Protein AF-A0A2E9QSX7-F1 (afdb_monomer_lite)

Sequence (208 aa):
MFTLLPRQVMDLEAGQIILYAHQMKWYPFRVTHPTQDGCFLSPLASSSQPTYFLRATRWVGLFSSPHFTPESLWGWEAESFPMHNTGHSMGPWYPPGGRLDLVPLRLSTLRPGQLLIWAGQERWVCHRLKTITTNNEGSFVTTRGDGCLTDDNPIPITQLLGQVARIHYPKGSWEPGNIPDVWRAHTTQCWLQTRHNIARYVPSFLRR

Foldseek 3Di:
DKAWKKDFQQRDDAQWWWWDDDPFFIFIWGFHAHDNFGTWTDGLQDPPDDIDTDGGLAIITTIDDPPDDSVVDRDRRDNWDKHFACDDLQPPPAHGRKIFTFIADDPVPDDFQWWFWFHDPIGIDTFTWHDWDQDPVGIWTWTGHNNDPDIDDTHHPSRTGGTTQWIDDPVGIDGRVCPDPVRVVCPVPPPVCVVPCSVPPDPPVPPD

Structure (mmCIF, N/CA/C/O backbone):
data_AF-A0A2E9QSX7-F1
#
_entry.id   AF-A0A2E9QSX7-F1
#
loop_
_atom_site.group_PDB
_atom_site.id
_atom_site.type_symbol
_atom_site.label_atom_id
_atom_site.label_alt_id
_atom_site.label_comp_id
_atom_site.label_asym_id
_atom_site.label_entity_id
_atom_site.label_seq_id
_atom_site.pdbx_PDB_ins_code
_atom_site.Cartn_x
_atom_site.Cartn_y
_atom_site.Cartn_z
_atom_site.occupancy
_atom_site.B_iso_or_equiv
_atom_site.auth_seq_id
_atom_site.auth_comp_id
_atom_site.auth_asym_id
_atom_site.auth_atom_id
_atom_site.pdbx_PDB_model_num
ATOM 1 N N . MET A 1 1 ? 5.125 14.634 -11.216 1.00 45.53 1 MET A N 1
ATOM 2 C CA . MET A 1 1 ? 5.472 13.468 -10.375 1.00 45.53 1 MET A CA 1
ATOM 3 C C . MET A 1 1 ? 4.387 13.344 -9.322 1.00 45.53 1 MET A C 1
ATOM 5 O O . MET A 1 1 ? 4.022 14.368 -8.760 1.00 45.53 1 MET A O 1
ATOM 9 N N . PHE A 1 2 ? 3.815 12.155 -9.137 1.00 53.47 2 PHE A N 1
ATOM 10 C CA . PHE A 1 2 ? 2.752 11.926 -8.155 1.00 53.47 2 PHE A CA 1
ATOM 11 C C . PHE A 1 2 ? 3.363 11.299 -6.909 1.00 53.47 2 PHE A C 1
ATOM 13 O O . PHE A 1 2 ? 4.098 10.316 -7.019 1.00 53.47 2 PHE A O 1
ATOM 20 N N . THR A 1 3 ? 3.053 11.866 -5.750 1.00 59.09 3 THR A N 1
ATOM 21 C CA . THR A 1 3 ? 3.437 11.308 -4.456 1.00 59.09 3 THR A CA 1
ATOM 22 C C . THR A 1 3 ? 2.159 10.897 -3.751 1.00 59.09 3 THR A C 1
ATOM 24 O O . THR A 1 3 ? 1.233 11.697 -3.635 1.00 59.09 3 THR A O 1
ATOM 27 N N . LEU A 1 4 ? 2.096 9.643 -3.312 1.00 66.25 4 LEU A N 1
ATOM 28 C CA . LEU A 1 4 ? 1.005 9.173 -2.475 1.00 66.25 4 LEU A CA 1
ATOM 29 C C . LEU A 1 4 ? 1.453 9.124 -1.025 1.00 66.25 4 LEU A C 1
ATOM 31 O O . LEU A 1 4 ? 2.536 8.620 -0.719 1.00 66.25 4 LEU A O 1
ATOM 35 N N . LEU A 1 5 ? 0.603 9.653 -0.152 1.00 73.88 5 LEU A N 1
ATOM 36 C CA . LEU A 1 5 ? 0.832 9.674 1.285 1.00 73.88 5 LEU A CA 1
ATOM 37 C C . LEU A 1 5 ? -0.204 8.794 1.991 1.00 73.88 5 LEU A C 1
ATOM 39 O O . LEU A 1 5 ? -1.378 8.819 1.600 1.00 73.88 5 LEU A O 1
ATOM 43 N N . PRO A 1 6 ? 0.192 8.052 3.041 1.00 76.56 6 PRO A N 1
ATOM 44 C CA . PRO A 1 6 ? -0.775 7.421 3.927 1.00 76.56 6 PRO A CA 1
ATOM 45 C C . PRO A 1 6 ? -1.578 8.472 4.643 1.00 76.56 6 PRO A C 1
ATOM 47 O O . PRO A 1 6 ? -1.018 9.383 5.249 1.00 76.56 6 PRO A O 1
ATOM 50 N N . ARG A 1 7 ? -2.888 8.270 4.648 1.00 81.25 7 ARG A N 1
ATOM 51 C CA . ARG A 1 7 ? -3.772 8.898 5.617 1.00 81.25 7 ARG A CA 1
ATOM 52 C C . ARG A 1 7 ? -4.748 7.874 6.152 1.00 81.25 7 ARG A C 1
ATOM 54 O O . ARG A 1 7 ? -5.242 7.028 5.393 1.00 81.25 7 ARG A O 1
ATOM 61 N N . GLN A 1 8 ? -4.999 7.948 7.455 1.00 83.56 8 GLN A N 1
ATOM 62 C CA . GLN A 1 8 ? -6.176 7.301 8.003 1.00 83.56 8 GLN A CA 1
ATOM 63 C C . GLN A 1 8 ? -7.390 8.043 7.474 1.00 83.56 8 GLN A C 1
ATOM 65 O O . GLN A 1 8 ? -7.343 9.252 7.250 1.00 83.56 8 GLN A O 1
ATOM 70 N N . VAL A 1 9 ? -8.489 7.321 7.289 1.00 84.06 9 VAL A N 1
ATOM 71 C CA . VAL A 1 9 ? -9.753 7.926 6.848 1.00 84.06 9 VAL A CA 1
ATOM 72 C C . VAL A 1 9 ? -10.195 9.057 7.783 1.00 84.06 9 VAL A C 1
ATOM 74 O O . VAL A 1 9 ? -10.795 10.027 7.333 1.00 84.06 9 VAL A O 1
ATOM 77 N N . MET A 1 10 ? -9.840 8.946 9.062 1.00 83.50 10 MET A N 1
ATOM 78 C CA . MET A 1 10 ? -10.110 9.932 10.107 1.00 83.50 10 MET A CA 1
ATOM 79 C C . MET A 1 10 ? -9.351 11.248 9.961 1.00 83.50 10 MET A C 1
ATOM 81 O O . MET A 1 10 ? -9.823 12.272 10.443 1.00 83.50 10 MET A O 1
ATOM 85 N N . ASP A 1 11 ? -8.211 11.228 9.277 1.00 87.81 11 ASP A N 1
ATOM 86 C CA . ASP A 1 11 ? -7.374 12.411 9.063 1.00 87.81 11 ASP A CA 1
ATOM 87 C C . ASP A 1 11 ? -7.742 13.145 7.768 1.00 87.81 11 ASP A C 1
ATOM 89 O O . ASP A 1 11 ? -7.014 14.035 7.321 1.00 87.81 11 ASP A O 1
ATOM 93 N N . LEU A 1 12 ? -8.815 12.709 7.101 1.00 88.50 12 LEU A N 1
ATOM 94 C CA . LEU A 1 12 ? -9.220 13.259 5.822 1.00 88.50 12 LEU A CA 1
ATOM 95 C C . LEU A 1 12 ? -10.073 14.508 6.006 1.00 88.50 12 LEU A C 1
ATOM 97 O O . LEU A 1 12 ? -10.984 14.563 6.828 1.00 88.50 12 LEU A O 1
ATOM 101 N N . GLU A 1 13 ? -9.824 15.487 5.152 1.00 89.81 13 GLU A N 1
ATOM 102 C CA . GLU A 1 13 ? -10.550 16.752 5.128 1.00 89.81 13 GLU A CA 1
ATOM 103 C C . GLU A 1 13 ? -11.488 16.811 3.921 1.00 89.81 13 GLU A C 1
ATOM 105 O O . GLU A 1 13 ? -11.247 16.189 2.880 1.00 89.81 13 GLU A O 1
ATOM 110 N N . ALA A 1 14 ? -12.561 17.594 4.038 1.00 88.69 14 ALA A N 1
ATOM 111 C CA . ALA A 1 14 ? -13.469 17.834 2.924 1.00 88.69 14 ALA A CA 1
ATOM 112 C C . ALA A 1 14 ? -12.715 18.413 1.712 1.00 88.69 14 ALA A C 1
ATOM 114 O O . ALA A 1 14 ? -11.845 19.271 1.835 1.00 88.69 14 ALA A O 1
ATOM 115 N N . GLY A 1 15 ? -13.054 17.931 0.519 1.00 85.31 15 GLY A N 1
ATOM 116 C CA . GLY A 1 15 ? -12.434 18.328 -0.740 1.00 85.31 15 GLY A CA 1
ATOM 117 C C . GLY A 1 15 ? -11.189 17.526 -1.124 1.00 85.31 15 GLY A C 1
ATOM 118 O O . GLY A 1 15 ? -10.854 17.519 -2.313 1.00 85.31 15 GLY A O 1
ATOM 119 N N . GLN A 1 16 ? -10.553 16.807 -0.191 1.00 87.88 16 GLN A N 1
ATOM 120 C CA . GLN A 1 16 ? -9.394 15.963 -0.492 1.00 87.88 16 GLN A CA 1
ATOM 121 C C . GLN A 1 16 ? -9.743 14.844 -1.474 1.00 87.88 16 GLN A C 1
ATOM 123 O O . GLN A 1 16 ? -10.870 14.344 -1.508 1.00 87.88 16 GLN A O 1
ATOM 128 N N . ILE A 1 17 ? -8.753 14.447 -2.272 1.00 85.00 17 ILE A N 1
ATOM 129 C CA . ILE A 1 17 ? -8.888 13.364 -3.242 1.00 85.00 17 ILE A CA 1
ATOM 130 C C . ILE A 1 17 ? -8.095 12.167 -2.761 1.00 85.00 17 ILE A C 1
ATOM 132 O O . ILE A 1 17 ? -6.887 12.246 -2.528 1.00 85.00 17 ILE A O 1
ATOM 136 N N . ILE A 1 18 ? -8.797 11.052 -2.647 1.00 87.00 18 ILE A N 1
ATOM 137 C CA . ILE A 1 18 ? -8.243 9.793 -2.187 1.00 87.00 18 ILE A CA 1
ATOM 138 C C . ILE A 1 18 ? -8.354 8.732 -3.268 1.00 87.00 18 ILE A 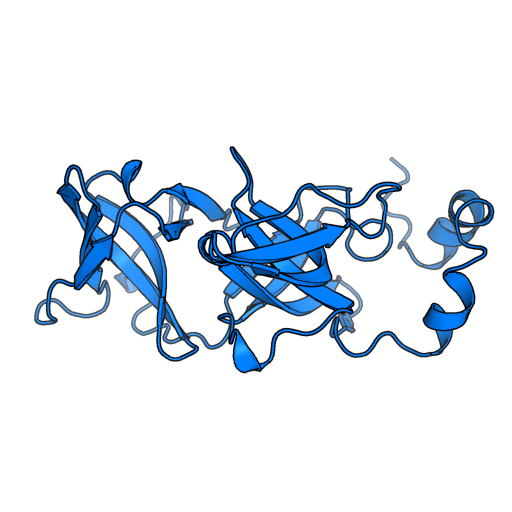C 1
ATOM 140 O O . ILE A 1 18 ? -9.212 8.799 -4.146 1.00 87.00 18 ILE A O 1
ATOM 144 N N . LEU A 1 19 ? -7.509 7.719 -3.156 1.00 84.62 19 LEU A N 1
ATOM 145 C CA . LEU A 1 19 ? -7.567 6.501 -3.941 1.00 84.62 19 LEU A CA 1
ATOM 146 C C . LEU A 1 19 ? -8.004 5.355 -3.044 1.00 84.62 19 LEU A C 1
ATOM 148 O O . LEU A 1 19 ? -7.406 5.103 -1.993 1.00 84.62 19 LEU A O 1
ATOM 152 N N . TYR A 1 20 ? -9.037 4.653 -3.487 1.00 84.12 20 TYR A N 1
ATOM 153 C CA . TYR A 1 20 ? -9.617 3.526 -2.781 1.00 84.12 20 TYR A CA 1
ATOM 154 C C . TYR A 1 20 ? -9.714 2.313 -3.704 1.00 84.12 20 TYR A C 1
ATOM 156 O O . TYR A 1 20 ? -10.145 2.415 -4.852 1.00 84.12 20 TYR A O 1
ATOM 164 N N . ALA A 1 21 ? -9.304 1.155 -3.198 1.00 82.75 21 ALA A N 1
ATOM 165 C CA . ALA A 1 21 ? -9.380 -0.101 -3.924 1.00 82.75 21 ALA A CA 1
ATOM 166 C C . ALA A 1 21 ? -10.741 -0.781 -3.697 1.00 82.75 21 ALA A C 1
ATOM 168 O O . ALA A 1 21 ? -11.117 -1.084 -2.564 1.00 82.75 21 ALA A O 1
ATOM 169 N N . HIS A 1 22 ? -11.462 -1.081 -4.777 1.00 81.62 22 HIS A N 1
ATOM 170 C CA . HIS A 1 22 ? -12.721 -1.829 -4.752 1.00 81.62 22 HIS A CA 1
ATOM 171 C C . HIS A 1 22 ? -12.773 -2.807 -5.925 1.00 81.62 22 HIS A C 1
ATOM 173 O O . HIS A 1 22 ? -12.282 -2.486 -6.993 1.00 81.62 22 HIS A O 1
ATOM 179 N N . GLN A 1 23 ? -13.327 -4.013 -5.754 1.00 83.19 23 GLN A N 1
ATOM 180 C CA . GLN A 1 23 ? -13.467 -4.995 -6.850 1.00 83.19 23 GLN A CA 1
ATOM 181 C C . GLN A 1 23 ? -12.227 -5.119 -7.758 1.00 83.19 23 GLN A C 1
ATOM 183 O O . GLN A 1 23 ? -12.335 -5.227 -8.975 1.00 83.19 23 GLN A O 1
ATOM 188 N N . MET A 1 24 ? -11.030 -5.097 -7.166 1.00 80.19 24 MET A N 1
ATOM 189 C CA . MET A 1 24 ? -9.765 -5.232 -7.897 1.00 80.19 24 MET A CA 1
ATOM 190 C C . MET A 1 24 ? -9.393 -4.091 -8.835 1.00 80.19 24 MET A C 1
ATOM 192 O O . MET A 1 24 ? -8.469 -4.245 -9.630 1.00 80.19 24 MET A O 1
ATOM 196 N N . LYS A 1 25 ? -10.024 -2.930 -8.674 1.00 81.75 25 LYS A N 1
ATOM 197 C CA . LYS A 1 25 ? -9.635 -1.696 -9.348 1.00 81.75 25 LYS A CA 1
ATOM 198 C C . LYS A 1 25 ? -9.442 -0.566 -8.343 1.00 81.75 25 LYS A C 1
ATOM 200 O O . LYS A 1 25 ? -10.005 -0.580 -7.245 1.00 81.75 25 LYS A O 1
ATOM 205 N N . TRP A 1 26 ? -8.614 0.396 -8.712 1.00 83.19 26 TRP A N 1
ATOM 206 C CA . TRP A 1 26 ? -8.444 1.641 -7.976 1.00 83.19 26 TRP A CA 1
ATOM 207 C C . TRP A 1 26 ? -9.447 2.674 -8.468 1.00 83.19 26 TRP A C 1
ATOM 209 O O . TRP A 1 26 ? -9.594 2.858 -9.672 1.00 83.19 26 TRP A O 1
ATOM 219 N N . TYR A 1 27 ? -10.094 3.353 -7.526 1.00 82.94 27 TYR A N 1
ATOM 220 C CA . TYR A 1 27 ? -11.087 4.386 -7.785 1.00 82.94 27 TYR A CA 1
ATOM 221 C C . TYR A 1 27 ? -10.710 5.663 -7.037 1.00 82.94 27 TYR A C 1
ATOM 223 O O . TYR A 1 27 ? -10.407 5.604 -5.837 1.00 82.94 27 TYR A O 1
ATOM 231 N N . PRO A 1 28 ? -10.741 6.820 -7.709 1.00 84.12 28 PRO A N 1
ATOM 232 C CA . PRO A 1 28 ? -10.553 8.092 -7.052 1.00 84.12 28 PRO A CA 1
ATOM 233 C C . PRO A 1 28 ? -11.878 8.618 -6.493 1.00 84.12 28 PRO A C 1
ATOM 235 O O . PRO A 1 28 ? -12.909 8.637 -7.171 1.00 84.12 28 PRO A O 1
ATOM 238 N N . PHE A 1 29 ? -11.827 9.114 -5.264 1.00 85.62 29 PHE A N 1
ATOM 239 C CA . PHE A 1 29 ? -12.966 9.729 -4.600 1.00 85.62 29 PHE A CA 1
ATOM 240 C C . PHE A 1 29 ? -12.601 11.098 -4.062 1.00 85.62 29 PHE A C 1
ATOM 242 O O . PHE A 1 29 ? -11.486 11.310 -3.588 1.00 85.62 29 PHE A O 1
ATOM 249 N N . ARG A 1 30 ? -13.572 12.009 -4.077 1.00 87.62 30 ARG A N 1
ATOM 250 C CA . ARG A 1 30 ? -13.512 13.236 -3.294 1.00 87.62 30 ARG A CA 1
ATOM 251 C C . ARG A 1 30 ? -14.185 13.014 -1.954 1.00 87.62 30 ARG A C 1
ATOM 253 O O . ARG A 1 30 ? -15.333 12.571 -1.898 1.00 87.62 30 ARG A O 1
ATOM 260 N N . VAL A 1 31 ? -13.490 13.379 -0.890 1.00 89.31 31 VAL A N 1
ATOM 261 C CA . VAL A 1 31 ? -14.048 13.432 0.457 1.00 89.31 31 VAL A CA 1
ATOM 262 C C . VAL A 1 31 ? -15.066 14.563 0.501 1.00 89.31 31 VAL A C 1
ATOM 264 O O . VAL A 1 31 ? -14.727 15.719 0.267 1.00 89.31 31 VAL A O 1
ATOM 267 N N . THR A 1 32 ? -16.328 14.239 0.757 1.00 89.69 32 THR A N 1
ATOM 268 C CA . THR A 1 32 ? -17.405 15.234 0.830 1.00 89.69 32 THR A CA 1
ATOM 269 C C . THR A 1 32 ? -17.665 15.680 2.258 1.00 89.69 32 THR A C 1
ATOM 271 O O . THR A 1 32 ? -17.796 16.870 2.507 1.00 89.69 32 THR A O 1
ATOM 274 N N . HIS A 1 33 ? -17.723 14.729 3.194 1.00 89.69 33 HIS A N 1
ATOM 275 C CA . HIS A 1 33 ? -18.095 15.004 4.581 1.00 89.69 33 HIS A CA 1
ATOM 276 C C . HIS A 1 33 ? -17.302 14.077 5.507 1.00 89.69 33 HIS A C 1
ATOM 278 O O . HIS A 1 33 ? -17.663 12.903 5.631 1.00 89.69 33 HIS A O 1
ATOM 284 N N . PRO A 1 34 ? -16.199 14.545 6.110 1.00 89.06 34 PRO A N 1
ATOM 285 C CA . PRO A 1 34 ? -15.527 13.793 7.161 1.00 89.06 34 PRO A CA 1
ATOM 286 C C . PRO A 1 34 ? -16.417 13.710 8.408 1.00 89.06 34 PRO A C 1
ATOM 288 O O . PRO A 1 34 ? -17.184 14.626 8.706 1.00 89.06 34 PRO A O 1
ATOM 291 N N . THR A 1 35 ? -16.344 12.590 9.119 1.00 88.62 35 THR A N 1
ATOM 292 C CA . THR A 1 35 ? -17.083 12.325 10.359 1.00 88.62 35 THR A CA 1
ATOM 293 C C . THR A 1 35 ? -16.130 11.774 11.416 1.00 88.62 35 THR A C 1
ATOM 295 O O . THR A 1 35 ? -14.984 11.463 11.116 1.00 88.62 35 THR A O 1
ATOM 298 N N . GLN A 1 36 ? -16.602 11.617 12.657 1.00 85.56 36 GLN A N 1
ATOM 299 C CA . GLN A 1 36 ? -15.820 11.001 13.742 1.00 85.56 36 GLN A CA 1
ATOM 300 C C . GLN A 1 36 ? -15.559 9.497 13.556 1.00 85.56 36 GLN A C 1
ATOM 302 O O . GLN A 1 36 ? -14.699 8.948 14.234 1.00 85.56 36 GLN A O 1
ATOM 307 N N . ASP A 1 37 ? -16.248 8.850 12.617 1.00 85.75 37 ASP A N 1
ATOM 308 C CA . ASP A 1 37 ? -16.130 7.410 12.371 1.00 85.75 37 ASP A CA 1
ATOM 309 C C . ASP A 1 37 ? -15.681 7.083 10.943 1.00 85.75 37 ASP A C 1
ATOM 311 O O . ASP A 1 37 ? -15.655 5.909 10.549 1.00 85.75 37 ASP A O 1
ATOM 315 N N . GLY A 1 38 ? -15.364 8.096 10.136 1.00 89.00 38 GLY A N 1
ATOM 316 C CA . GLY A 1 38 ? -15.022 7.892 8.743 1.00 89.00 38 GLY A CA 1
ATOM 317 C C . GLY A 1 38 ? -15.185 9.126 7.871 1.00 89.00 38 GLY A C 1
ATOM 318 O O . GLY A 1 38 ? -15.024 10.259 8.310 1.00 89.00 38 GLY A O 1
ATOM 319 N N . CYS A 1 39 ? -15.526 8.908 6.606 1.00 89.00 39 CYS A N 1
ATOM 320 C CA . CYS A 1 39 ? -15.898 9.992 5.714 1.00 89.00 39 CYS A CA 1
ATOM 321 C C . CYS A 1 39 ? -16.848 9.533 4.610 1.00 89.00 39 CYS A C 1
ATOM 323 O O . CYS A 1 39 ? -16.837 8.384 4.160 1.00 89.00 39 CYS A O 1
ATOM 325 N N . PHE A 1 40 ? -17.675 10.468 4.162 1.00 88.31 40 PHE A N 1
ATOM 326 C CA . PHE A 1 40 ? -18.466 10.323 2.955 1.00 88.31 40 PHE A CA 1
ATOM 327 C C . PHE A 1 40 ? -17.635 10.685 1.730 1.00 88.31 40 PHE A C 1
ATOM 329 O O . PHE A 1 40 ? -16.912 11.685 1.729 1.00 88.31 40 PHE A O 1
ATOM 336 N N . LEU A 1 41 ? -17.776 9.881 0.687 1.00 88.88 41 LEU A N 1
ATOM 337 C CA . LEU A 1 41 ? -17.000 9.925 -0.538 1.00 88.88 41 LEU A CA 1
ATOM 338 C C . LEU A 1 41 ? -17.925 10.067 -1.740 1.00 88.88 41 LEU A C 1
ATOM 340 O O . LEU A 1 41 ? -18.889 9.316 -1.873 1.00 88.88 41 LEU A O 1
ATOM 344 N N . SER A 1 42 ? -17.579 10.968 -2.651 1.00 86.00 42 SER A N 1
ATOM 345 C CA . SER A 1 42 ? -18.205 11.067 -3.972 1.00 86.00 42 SER A CA 1
ATOM 346 C C . SER A 1 42 ? -17.221 10.589 -5.040 1.00 86.00 42 SER A C 1
ATOM 348 O O . SER A 1 42 ? -16.050 10.992 -5.012 1.00 86.00 42 SER A O 1
ATOM 350 N N . PRO A 1 43 ? -17.635 9.712 -5.970 1.00 84.38 43 PRO A N 1
ATOM 351 C CA . PRO A 1 43 ? -16.823 9.398 -7.137 1.00 84.38 43 PRO A CA 1
ATOM 352 C C . PRO A 1 43 ? -16.517 10.668 -7.921 1.00 84.38 43 PRO A C 1
ATOM 354 O O . PRO A 1 43 ? -17.393 11.502 -8.130 1.00 84.38 43 PRO A O 1
ATOM 357 N N . LEU A 1 44 ? -15.290 10.802 -8.417 1.00 77.62 44 LEU A N 1
ATOM 358 C CA . LEU A 1 44 ? -14.954 11.951 -9.263 1.00 77.62 44 LEU A CA 1
ATOM 359 C C . LEU A 1 44 ? -15.591 11.889 -10.656 1.00 77.62 44 LEU A C 1
ATOM 361 O O . LEU A 1 44 ? -15.762 12.922 -11.291 1.00 77.62 44 LEU A O 1
ATOM 365 N N . ALA A 1 45 ? -15.921 10.689 -11.139 1.00 69.38 45 ALA A N 1
ATOM 366 C CA . ALA A 1 45 ? -16.347 10.460 -12.518 1.00 69.38 45 ALA A CA 1
ATOM 367 C C . ALA A 1 45 ? -17.848 10.695 -12.774 1.00 69.38 45 ALA A C 1
ATOM 369 O O . ALA A 1 45 ? -18.294 10.546 -13.909 1.00 69.38 45 ALA A O 1
ATOM 370 N N . SER A 1 46 ? -18.654 11.013 -11.755 1.00 64.19 46 SER A N 1
ATOM 371 C CA . SER A 1 46 ? -20.099 11.170 -11.942 1.00 64.19 46 SER A CA 1
ATOM 372 C C . SER A 1 46 ? -20.734 12.079 -10.895 1.00 64.19 46 SER A C 1
ATOM 374 O O . SER A 1 46 ? -20.545 11.890 -9.697 1.00 64.19 46 SER A O 1
ATOM 376 N N . SER A 1 47 ? -21.547 13.027 -11.365 1.00 57.22 47 SER A N 1
ATOM 377 C CA . SER A 1 47 ? -22.361 13.926 -10.539 1.00 57.22 47 SER A CA 1
ATOM 378 C C . SER A 1 47 ? -23.631 13.273 -9.979 1.00 57.22 47 SER A C 1
ATOM 380 O O . SER A 1 47 ? -24.306 13.884 -9.156 1.00 57.22 47 SER A O 1
ATOM 382 N N . SER A 1 48 ? -23.969 12.053 -10.413 1.00 61.31 48 SER A N 1
ATOM 383 C CA . SER A 1 48 ? -25.210 11.351 -10.053 1.00 61.31 48 SER A CA 1
ATOM 384 C C . SER A 1 48 ? -24.992 10.040 -9.292 1.00 61.31 48 SER A C 1
ATOM 386 O O . SER A 1 48 ? -25.961 9.346 -8.984 1.00 61.31 48 SER A O 1
ATOM 388 N N . GLN A 1 49 ? -23.743 9.673 -8.988 1.00 63.78 49 GLN A N 1
ATOM 389 C CA . GLN A 1 49 ? -23.450 8.423 -8.290 1.00 63.78 49 GLN A CA 1
ATOM 390 C C . GLN A 1 49 ? -23.622 8.514 -6.766 1.00 63.78 49 GLN A C 1
ATOM 392 O O . GLN A 1 49 ? -23.496 9.594 -6.187 1.00 63.78 49 GLN A O 1
ATOM 397 N N . PRO A 1 50 ? -23.907 7.372 -6.108 1.00 62.22 50 PRO A N 1
ATOM 398 C CA . PRO A 1 50 ? -24.131 7.324 -4.671 1.00 62.22 50 PRO A CA 1
ATOM 399 C C . PRO A 1 50 ? -22.904 7.791 -3.887 1.00 62.22 50 PRO A C 1
ATOM 401 O O . PRO A 1 50 ? -21.758 7.509 -4.243 1.00 62.22 50 PRO A O 1
ATOM 404 N N . THR A 1 51 ? -23.164 8.470 -2.774 1.00 76.38 51 THR A N 1
ATOM 405 C CA . THR A 1 51 ? -22.152 8.779 -1.770 1.00 76.38 51 THR A CA 1
ATOM 406 C C . THR A 1 51 ? -21.809 7.505 -0.999 1.00 76.38 51 THR A C 1
ATOM 408 O O . THR A 1 51 ? -22.691 6.856 -0.437 1.00 76.38 51 THR A O 1
ATOM 411 N N . TYR A 1 52 ? -20.530 7.144 -0.945 1.00 81.62 52 TYR A N 1
ATOM 412 C CA . TYR A 1 52 ? -20.048 5.986 -0.189 1.00 81.62 52 TYR A CA 1
ATOM 413 C C . TYR A 1 52 ? -19.597 6.424 1.200 1.00 81.62 52 TYR A C 1
ATOM 415 O O . TYR A 1 52 ? -19.051 7.512 1.350 1.00 81.62 52 TYR A O 1
ATOM 423 N N . PHE A 1 53 ? -19.770 5.573 2.208 1.00 85.00 53 PHE A N 1
ATOM 424 C CA . PHE A 1 53 ? -19.195 5.800 3.532 1.00 85.00 53 PHE A CA 1
ATOM 425 C C . PHE A 1 53 ? -17.975 4.902 3.735 1.00 85.00 53 PHE A C 1
ATOM 427 O O . PHE A 1 53 ? -18.068 3.675 3.632 1.00 85.00 53 PHE A O 1
ATOM 434 N N . LEU A 1 54 ? -16.826 5.508 4.022 1.00 83.50 54 LEU A N 1
ATOM 435 C CA . LEU A 1 54 ? -15.584 4.813 4.333 1.00 83.50 54 LEU A CA 1
ATOM 436 C C . LEU A 1 54 ? -15.288 4.944 5.828 1.00 83.50 54 LEU A C 1
ATOM 438 O O . LEU A 1 54 ? -15.375 6.037 6.366 1.00 83.50 54 LEU A O 1
ATOM 442 N N . ARG A 1 55 ? -14.949 3.837 6.501 1.00 81.81 55 ARG A N 1
ATOM 443 C CA . ARG A 1 55 ? -14.835 3.763 7.971 1.00 81.81 55 ARG A CA 1
ATOM 444 C C . ARG A 1 55 ? -13.415 4.039 8.494 1.00 81.81 55 ARG A C 1
ATOM 446 O O . ARG A 1 55 ? -12.436 3.676 7.843 1.00 81.81 55 ARG A O 1
ATOM 453 N N . ALA A 1 56 ? -13.348 4.572 9.715 1.00 69.81 56 ALA A N 1
ATOM 454 C CA . ALA A 1 56 ? -12.197 5.095 10.457 1.00 69.81 56 ALA A CA 1
ATOM 455 C C . ALA A 1 56 ? -10.876 4.316 10.369 1.00 69.81 56 ALA A C 1
ATOM 457 O O . ALA A 1 56 ? -9.807 4.913 10.321 1.00 69.81 56 ALA A O 1
ATOM 458 N N . THR A 1 57 ? -10.923 2.985 10.356 1.00 68.81 57 THR A N 1
ATOM 459 C CA . THR A 1 57 ? -9.724 2.146 10.527 1.00 68.81 57 THR A CA 1
ATOM 460 C C . THR A 1 57 ? -9.035 1.763 9.223 1.00 68.81 57 THR A C 1
ATOM 462 O O . THR A 1 57 ? -8.085 0.977 9.235 1.00 68.81 57 THR A O 1
ATOM 465 N N . ARG A 1 58 ? -9.519 2.269 8.086 1.00 81.31 58 ARG A N 1
ATOM 466 C CA . ARG A 1 58 ? -8.909 1.999 6.784 1.00 81.31 58 ARG A CA 1
ATOM 467 C C . ARG A 1 58 ? -7.882 3.066 6.445 1.00 81.31 58 ARG A C 1
ATOM 469 O O . ARG A 1 58 ? -8.011 4.226 6.826 1.00 81.31 58 ARG A O 1
ATOM 476 N N . TRP A 1 59 ? -6.878 2.651 5.690 1.00 82.50 59 TRP A N 1
ATOM 477 C CA . TRP A 1 59 ? -5.907 3.552 5.093 1.00 82.50 59 TRP A CA 1
ATOM 478 C C . TRP A 1 59 ? -6.228 3.762 3.622 1.00 82.50 59 TRP A C 1
ATOM 480 O O . TRP A 1 59 ? -6.702 2.849 2.941 1.00 82.50 59 TRP A O 1
ATOM 490 N N . VAL A 1 60 ? -5.956 4.968 3.136 1.00 82.88 60 VAL A N 1
ATOM 491 C CA . VAL A 1 60 ? -6.136 5.337 1.730 1.00 82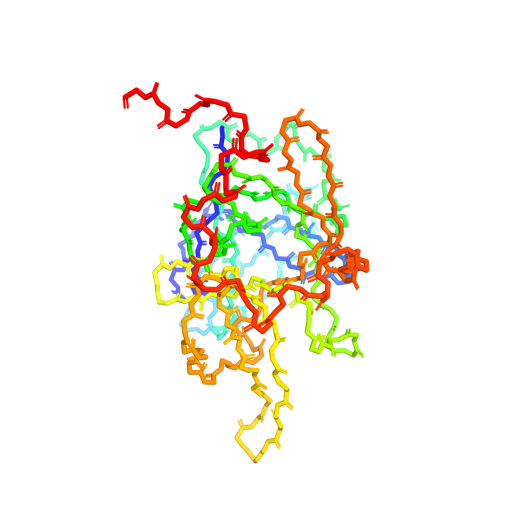.88 60 VAL A CA 1
ATOM 492 C C . VAL A 1 60 ? -4.914 6.074 1.209 1.00 82.88 60 VAL A C 1
ATOM 494 O O . VAL A 1 60 ? -4.117 6.618 1.979 1.00 82.88 60 VAL A O 1
ATOM 497 N N . GLY A 1 61 ? -4.758 6.078 -0.114 1.00 80.56 61 GLY A N 1
ATOM 498 C CA . GLY A 1 61 ? -3.773 6.929 -0.773 1.00 80.56 61 GLY A CA 1
ATOM 499 C C . GLY A 1 61 ? -4.305 8.328 -0.937 1.00 80.56 61 GLY A C 1
ATOM 500 O O . GLY A 1 61 ? -5.265 8.518 -1.676 1.00 80.56 61 GLY A O 1
ATOM 501 N N . LEU A 1 62 ? -3.675 9.301 -0.280 1.00 78.50 62 LEU A N 1
ATOM 502 C CA . LEU A 1 62 ? -3.946 10.704 -0.551 1.00 78.50 62 LEU A CA 1
ATOM 503 C C . LEU A 1 62 ? -3.189 11.124 -1.808 1.00 78.50 62 LEU A C 1
ATOM 505 O O . LEU A 1 62 ? -1.968 10.970 -1.890 1.00 78.50 62 LEU A O 1
ATOM 509 N N . PHE A 1 63 ? -3.920 11.672 -2.772 1.00 72.00 63 PHE A N 1
ATOM 510 C CA . PHE A 1 63 ? -3.340 12.182 -4.000 1.00 72.00 63 PHE A CA 1
ATOM 511 C C . PHE A 1 63 ? -2.963 13.656 -3.830 1.00 72.00 63 PHE A C 1
ATOM 513 O O . PHE A 1 63 ? -3.837 14.517 -3.737 1.00 72.00 63 PHE A O 1
ATOM 520 N N . SER A 1 64 ? -1.664 13.964 -3.820 1.00 61.22 64 SER A N 1
ATOM 521 C CA . SER A 1 64 ? -1.174 15.344 -3.841 1.00 61.22 64 SER A CA 1
ATOM 522 C C . SER A 1 64 ? -0.546 15.661 -5.201 1.00 61.22 64 SER A C 1
ATOM 524 O O . SER A 1 64 ? 0.577 15.272 -5.522 1.00 61.22 64 SER A O 1
ATOM 526 N N . SER A 1 65 ? -1.289 16.375 -6.049 1.00 60.84 65 SER A N 1
ATOM 527 C CA . SER A 1 65 ? -0.725 16.998 -7.248 1.00 60.84 65 SER A CA 1
ATOM 528 C C . SER A 1 65 ? -1.355 18.369 -7.482 1.00 60.84 65 SER A C 1
ATOM 530 O O . SER A 1 65 ? -2.582 18.456 -7.532 1.00 60.84 65 SER A O 1
ATOM 532 N N . PRO A 1 66 ? -0.549 19.429 -7.680 1.00 55.44 66 PRO A N 1
ATOM 533 C CA . PRO A 1 66 ? -1.061 20.775 -7.941 1.00 55.44 66 PRO A CA 1
ATOM 534 C C . PRO A 1 66 ? -1.748 20.908 -9.310 1.00 55.44 66 PRO A C 1
ATOM 536 O O . PRO A 1 66 ? -2.431 21.895 -9.555 1.00 55.44 66 PRO A O 1
ATOM 539 N N . HIS A 1 67 ? -1.593 19.922 -10.199 1.00 59.50 67 HIS A N 1
ATOM 540 C CA . HIS A 1 67 ? -2.184 19.915 -11.542 1.00 59.50 67 HIS A CA 1
ATOM 541 C C . HIS A 1 67 ? -3.304 18.887 -11.691 1.00 59.50 67 HIS A C 1
ATOM 543 O O . HIS A 1 67 ? -3.601 18.448 -12.800 1.00 59.50 67 HIS A O 1
ATOM 549 N N . PHE A 1 68 ? -3.912 18.461 -10.583 1.00 56.84 68 PHE A N 1
ATOM 550 C CA . PHE A 1 68 ? -5.041 17.552 -10.665 1.00 56.84 68 PHE A CA 1
ATOM 551 C C . PHE A 1 68 ? -6.271 18.277 -11.208 1.00 56.84 68 PHE A C 1
ATOM 553 O O . PHE A 1 68 ? -6.974 18.968 -10.471 1.00 56.84 68 PHE A O 1
ATOM 560 N N . THR A 1 69 ? -6.562 18.083 -12.489 1.00 57.91 69 THR A N 1
ATOM 561 C CA . THR A 1 69 ? -7.879 18.388 -13.038 1.00 57.91 69 THR A CA 1
ATOM 562 C C . THR A 1 69 ? -8.640 17.072 -13.185 1.00 57.91 69 THR A C 1
ATOM 564 O O . THR A 1 69 ? -8.207 16.208 -13.950 1.00 57.91 69 THR A O 1
ATOM 567 N N . PRO A 1 70 ? -9.773 16.891 -12.477 1.00 51.09 70 PRO A N 1
ATOM 568 C CA . PRO A 1 70 ? -10.629 15.716 -12.656 1.00 51.09 70 PRO A CA 1
ATOM 569 C C . PRO A 1 70 ? -11.006 15.507 -14.132 1.00 51.09 70 PRO A C 1
ATOM 571 O O . PRO A 1 70 ? -11.181 14.381 -14.584 1.00 51.09 70 PRO A O 1
ATOM 574 N N . GLU A 1 71 ? -11.065 16.608 -14.887 1.00 47.00 71 GLU A N 1
ATOM 575 C CA . GLU A 1 71 ? -11.477 16.640 -16.283 1.00 47.00 71 GLU A CA 1
ATOM 576 C C . GLU A 1 71 ? -10.449 16.081 -17.280 1.00 47.00 71 GLU A C 1
ATOM 578 O O . GLU A 1 71 ? -10.819 15.725 -18.394 1.00 47.00 71 GLU A O 1
ATOM 583 N N . SER A 1 72 ? -9.168 15.964 -16.908 1.00 49.19 72 SER A N 1
ATOM 584 C CA . SER A 1 72 ? -8.136 15.382 -17.788 1.00 49.19 72 SER A CA 1
ATOM 585 C C . SER A 1 72 ? -8.013 13.856 -17.663 1.00 49.19 72 SER A C 1
ATOM 587 O O . SER A 1 72 ? -7.224 13.237 -18.376 1.00 49.19 72 SER A O 1
ATOM 589 N N . LEU A 1 73 ? -8.788 13.238 -16.763 1.00 49.16 73 LEU A N 1
ATOM 590 C CA . LEU A 1 73 ? -8.648 11.840 -16.343 1.00 49.16 73 LEU A CA 1
ATOM 591 C C . LEU A 1 73 ? -10.012 11.159 -16.109 1.00 49.16 73 LEU A C 1
ATOM 593 O O . LEU A 1 73 ? -10.169 10.379 -15.167 1.00 49.16 73 LEU A O 1
ATOM 597 N N . TRP A 1 74 ? -11.019 11.436 -16.943 1.00 39.25 74 TRP A N 1
ATOM 598 C CA . TRP A 1 74 ? -12.302 10.730 -16.863 1.00 39.25 74 TRP A CA 1
ATOM 599 C C . TRP A 1 74 ? -12.091 9.222 -17.083 1.00 39.25 74 TRP A C 1
ATOM 601 O O . TRP A 1 74 ? -11.730 8.790 -18.174 1.00 39.25 74 TRP A O 1
ATOM 611 N N . GLY A 1 75 ? -12.328 8.419 -16.040 1.00 46.66 75 GLY A N 1
ATOM 612 C CA . GLY A 1 75 ? -12.556 6.976 -16.177 1.00 46.66 75 GLY A CA 1
ATOM 613 C C . GLY A 1 75 ? -11.421 6.031 -15.777 1.00 46.66 75 GLY A C 1
ATOM 614 O O . GLY A 1 75 ? -11.317 4.954 -16.357 1.00 46.66 75 GLY A O 1
ATOM 615 N N . TRP A 1 76 ? -10.579 6.360 -14.796 1.00 54.97 76 TRP A N 1
ATOM 616 C CA . TRP A 1 76 ? -9.597 5.377 -14.320 1.00 54.97 76 TRP A CA 1
ATOM 617 C C . TRP A 1 76 ? -10.216 4.399 -13.321 1.00 54.97 76 TRP A C 1
ATOM 619 O O . TRP A 1 76 ? -10.113 4.556 -12.111 1.00 54.97 76 TRP A O 1
ATOM 629 N N . GLU A 1 77 ? -10.829 3.359 -13.876 1.00 64.06 77 GLU A N 1
ATOM 630 C CA . GLU A 1 77 ? -10.883 2.024 -13.295 1.00 64.06 77 GLU A CA 1
ATOM 631 C C . GLU A 1 77 ? -9.550 1.328 -13.592 1.00 64.06 77 GLU A C 1
ATOM 633 O O . GLU A 1 77 ? -9.407 0.605 -14.577 1.00 64.06 77 GLU A O 1
ATOM 638 N N . ALA A 1 78 ? -8.528 1.601 -12.784 1.00 66.75 78 ALA A N 1
ATOM 639 C CA . ALA A 1 78 ? -7.197 1.069 -13.050 1.00 66.75 78 ALA A CA 1
ATOM 640 C C . ALA A 1 78 ? -6.976 -0.249 -12.310 1.00 66.75 78 ALA A C 1
ATOM 642 O O . ALA A 1 78 ? -7.162 -0.326 -11.095 1.00 66.75 78 ALA A O 1
ATOM 643 N N . GLU A 1 79 ? -6.513 -1.274 -13.021 1.00 81.62 79 GLU A N 1
ATOM 644 C CA . GLU A 1 79 ? -6.114 -2.545 -12.402 1.00 81.62 79 GLU A CA 1
ATOM 645 C C . GLU A 1 79 ? -4.861 -2.386 -11.529 1.00 81.62 79 GLU A C 1
ATOM 647 O O . GLU A 1 79 ? -4.660 -3.136 -10.577 1.00 81.62 79 GLU A O 1
ATOM 652 N N . SER A 1 80 ? -4.036 -1.376 -11.822 1.00 83.62 80 SER A N 1
ATOM 653 C CA . SER A 1 80 ? -2.823 -1.057 -11.074 1.00 83.62 80 SER A CA 1
ATOM 654 C C . SER A 1 80 ? -2.616 0.448 -10.933 1.00 83.62 80 SER A C 1
ATOM 656 O O . SER A 1 80 ? -3.035 1.218 -11.796 1.00 83.62 80 SER A O 1
ATOM 658 N N . PHE A 1 81 ? -1.916 0.857 -9.881 1.00 83.31 81 PHE A N 1
ATOM 659 C CA . PHE A 1 81 ? -1.591 2.240 -9.579 1.00 83.31 81 PHE A CA 1
ATOM 660 C C . PHE A 1 81 ? -0.066 2.452 -9.512 1.00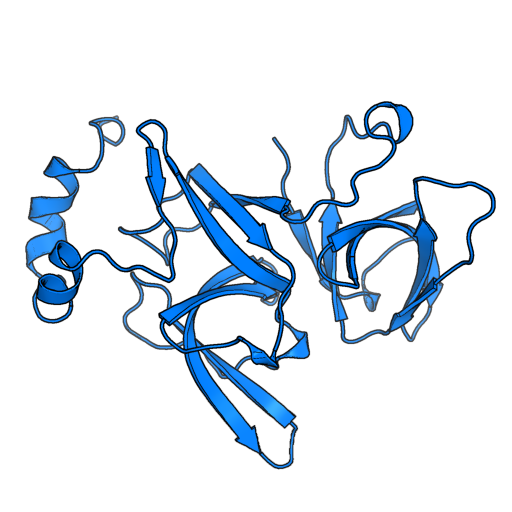 83.31 81 PHE A C 1
ATOM 662 O O . PHE A 1 81 ? 0.609 1.745 -8.763 1.00 83.31 81 PHE A O 1
ATOM 669 N N . PRO A 1 82 ? 0.512 3.416 -10.247 1.00 86.06 82 PRO A N 1
ATOM 670 C CA . PRO A 1 82 ? 1.956 3.622 -10.252 1.00 86.06 82 PRO A CA 1
ATOM 671 C C . PRO A 1 82 ? 2.454 4.350 -8.996 1.00 86.06 82 PRO A C 1
ATOM 673 O O . PRO A 1 82 ? 1.919 5.386 -8.616 1.00 86.06 82 PRO A O 1
ATOM 676 N N . MET A 1 83 ? 3.543 3.880 -8.390 1.00 84.75 83 MET A N 1
ATOM 677 C CA . MET A 1 83 ? 4.183 4.528 -7.238 1.00 84.75 83 MET A CA 1
ATOM 678 C C . MET A 1 83 ? 5.689 4.671 -7.423 1.00 84.75 83 MET A C 1
ATOM 680 O O . MET A 1 83 ? 6.313 3.845 -8.080 1.00 84.75 83 MET A O 1
ATOM 684 N N . HIS A 1 84 ? 6.285 5.683 -6.790 1.00 86.12 84 HIS A N 1
ATOM 685 C CA . HIS A 1 84 ? 7.732 5.900 -6.785 1.00 86.12 84 HIS A CA 1
ATOM 686 C C . HIS A 1 84 ? 8.347 5.595 -5.419 1.00 86.12 84 HIS A C 1
ATOM 688 O O . HIS A 1 84 ? 7.792 5.964 -4.385 1.00 86.12 84 HIS A O 1
ATOM 694 N N . ASN A 1 85 ? 9.511 4.947 -5.416 1.00 84.94 85 ASN A N 1
ATOM 695 C CA . ASN A 1 85 ? 10.290 4.736 -4.205 1.00 84.94 85 ASN A CA 1
ATOM 696 C C . ASN A 1 85 ? 11.056 5.990 -3.807 1.00 84.94 85 ASN A C 1
ATOM 698 O O . ASN A 1 85 ? 11.789 6.554 -4.619 1.00 84.94 85 ASN A O 1
ATOM 702 N N . THR A 1 86 ? 11.011 6.330 -2.530 1.00 85.75 86 THR A N 1
ATOM 703 C CA . THR A 1 86 ? 11.907 7.321 -1.924 1.00 85.75 86 THR A CA 1
ATOM 704 C C . THR A 1 86 ? 12.819 6.707 -0.860 1.00 85.75 86 THR A C 1
ATOM 706 O O . THR A 1 86 ? 13.756 7.359 -0.412 1.00 85.75 86 THR A O 1
ATOM 709 N N . GLY A 1 87 ? 12.578 5.454 -0.458 1.00 85.69 87 GLY A N 1
ATOM 710 C CA . GLY A 1 87 ? 13.294 4.771 0.614 1.00 85.69 87 GLY A CA 1
ATOM 711 C C . GLY A 1 87 ? 14.396 3.825 0.134 1.00 85.69 87 GLY A C 1
ATOM 712 O O . GLY A 1 87 ? 14.462 3.424 -1.026 1.00 85.69 87 GLY A O 1
ATOM 713 N N . HIS A 1 88 ? 15.255 3.423 1.072 1.00 87.56 88 HIS A N 1
ATOM 714 C CA . HIS A 1 88 ? 16.398 2.537 0.814 1.00 87.56 88 HIS A CA 1
ATOM 715 C C . HIS A 1 88 ? 16.222 1.108 1.354 1.00 87.56 88 HIS A C 1
ATOM 717 O O . HIS A 1 88 ? 17.045 0.246 1.055 1.00 87.56 88 HIS A O 1
ATOM 723 N N . SER A 1 89 ? 15.169 0.831 2.133 1.00 88.75 89 SER A N 1
ATOM 724 C CA . SER A 1 89 ? 14.998 -0.440 2.863 1.00 88.75 89 SER A CA 1
ATOM 725 C C . SER A 1 89 ? 14.846 -1.671 1.967 1.00 88.75 89 SER A C 1
ATOM 727 O O . SER A 1 89 ? 15.096 -2.792 2.400 1.00 88.75 89 SER A O 1
ATOM 729 N N . MET A 1 90 ? 14.484 -1.469 0.702 1.00 90.06 90 MET A N 1
ATOM 730 C CA . MET A 1 90 ? 14.369 -2.528 -0.299 1.00 90.06 90 MET A CA 1
ATOM 731 C C . MET A 1 90 ? 15.615 -2.695 -1.175 1.00 90.06 90 MET A C 1
ATOM 733 O O . MET A 1 90 ? 15.597 -3.469 -2.132 1.00 90.06 90 MET A O 1
ATOM 737 N N . GLY A 1 91 ? 16.700 -1.970 -0.895 1.00 85.06 91 GLY A N 1
ATOM 738 C CA . GLY A 1 91 ? 17.960 -2.131 -1.617 1.00 85.06 91 GLY A CA 1
ATOM 739 C C . GLY A 1 91 ? 18.569 -3.533 -1.417 1.00 85.06 91 GLY A C 1
ATOM 740 O O . GLY A 1 91 ? 18.439 -4.095 -0.33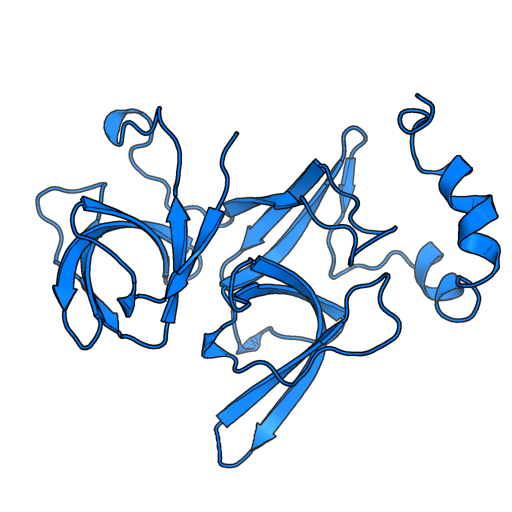5 1.00 85.06 91 GLY A O 1
ATOM 741 N N . PRO A 1 92 ? 19.248 -4.112 -2.427 1.00 77.75 92 PRO A N 1
ATOM 742 C CA . PRO A 1 92 ? 19.496 -3.554 -3.760 1.00 77.75 92 PRO A CA 1
ATOM 743 C C . PRO A 1 92 ? 18.328 -3.746 -4.742 1.00 77.75 92 PRO A C 1
ATOM 745 O O . PRO A 1 92 ? 18.379 -3.223 -5.851 1.00 77.75 92 PRO A O 1
ATOM 748 N N . TRP A 1 93 ? 17.290 -4.489 -4.360 1.00 79.00 93 TRP A N 1
ATOM 749 C CA . TRP A 1 93 ? 16.252 -4.956 -5.276 1.00 79.00 93 TRP A CA 1
ATOM 750 C C . TRP A 1 93 ? 15.301 -3.872 -5.726 1.00 79.00 93 TRP A C 1
ATOM 752 O O . TRP A 1 93 ? 14.831 -3.933 -6.846 1.00 79.00 93 TRP A O 1
ATOM 762 N N . TYR A 1 94 ? 15.031 -2.862 -4.911 1.00 83.88 94 TYR A N 1
ATOM 763 C CA . TYR A 1 94 ? 14.225 -1.712 -5.303 1.00 83.88 94 TYR A CA 1
ATOM 764 C C . TYR A 1 94 ? 14.868 -0.439 -4.746 1.00 83.88 94 TYR A C 1
ATOM 766 O O . TYR A 1 94 ? 14.554 -0.024 -3.631 1.00 83.88 94 TYR A O 1
ATOM 774 N N . PRO A 1 95 ? 15.829 0.158 -5.475 1.00 79.44 95 PRO A N 1
ATOM 775 C CA . PRO A 1 95 ? 16.483 1.387 -5.047 1.00 79.44 95 PRO A CA 1
ATOM 776 C C . PRO A 1 95 ? 15.530 2.597 -5.089 1.00 79.44 95 PRO A C 1
ATOM 778 O O . PRO A 1 95 ? 14.485 2.550 -5.752 1.00 79.44 95 PRO A O 1
ATOM 781 N N . PRO A 1 96 ? 15.891 3.701 -4.410 1.00 82.56 96 PRO A N 1
ATOM 782 C CA . PRO A 1 96 ? 15.192 4.976 -4.542 1.00 82.56 96 PRO A CA 1
ATOM 783 C C . PRO A 1 96 ? 15.081 5.425 -6.003 1.00 82.56 96 PRO A C 1
ATOM 785 O O . PRO A 1 96 ? 15.962 5.160 -6.820 1.00 82.56 96 PRO A O 1
ATOM 788 N N . GLY A 1 97 ? 13.987 6.107 -6.335 1.00 82.69 97 GLY A N 1
ATOM 789 C CA . GLY A 1 97 ? 13.672 6.552 -7.694 1.00 82.69 97 GLY A CA 1
ATOM 790 C C . GLY A 1 97 ? 13.063 5.469 -8.590 1.00 82.69 97 GLY A C 1
ATOM 791 O O . GLY A 1 97 ? 12.496 5.804 -9.631 1.00 82.69 97 GLY A O 1
ATOM 792 N N . GLY A 1 98 ? 13.115 4.193 -8.185 1.00 83.69 98 GLY A N 1
ATOM 793 C CA . GLY A 1 98 ? 12.383 3.120 -8.854 1.00 83.69 98 GLY A CA 1
ATOM 794 C C . GLY A 1 98 ? 10.879 3.398 -8.883 1.00 83.69 98 GLY A C 1
ATOM 795 O O . GLY A 1 98 ? 10.343 4.058 -7.990 1.00 83.69 98 GLY A O 1
ATOM 796 N N . ARG A 1 99 ? 10.197 2.892 -9.913 1.00 89.88 99 ARG A N 1
ATOM 797 C CA . ARG A 1 99 ? 8.734 2.942 -10.024 1.00 89.88 99 ARG A CA 1
ATOM 798 C C . ARG A 1 99 ? 8.168 1.538 -9.873 1.00 89.88 99 ARG A C 1
ATOM 800 O O . ARG A 1 99 ? 8.772 0.589 -10.354 1.00 89.88 99 ARG A O 1
ATOM 807 N N . LEU A 1 100 ? 7.005 1.395 -9.262 1.00 91.44 100 LEU A N 1
ATOM 808 C CA . LEU A 1 100 ? 6.280 0.133 -9.188 1.00 91.44 100 LEU A CA 1
ATOM 809 C C . LEU A 1 100 ? 4.822 0.303 -9.597 1.00 91.44 100 LEU A C 1
ATOM 811 O O . LEU A 1 100 ? 4.299 1.413 -9.541 1.00 91.44 100 LEU A O 1
ATOM 815 N N . ASP A 1 101 ? 4.185 -0.801 -9.971 1.00 90.81 101 ASP A N 1
ATOM 816 C CA . ASP A 1 101 ? 2.746 -0.883 -10.196 1.00 90.81 101 ASP A CA 1
ATOM 817 C C . ASP A 1 101 ? 2.101 -1.620 -9.016 1.00 90.81 101 ASP A C 1
ATOM 819 O O . ASP A 1 101 ? 2.390 -2.792 -8.753 1.00 90.81 101 ASP A O 1
ATOM 823 N N . LEU A 1 102 ? 1.238 -0.914 -8.290 1.00 89.94 102 LEU A N 1
ATOM 824 C CA . LEU A 1 102 ? 0.488 -1.402 -7.142 1.00 89.94 102 LEU A CA 1
ATOM 825 C C . LEU A 1 102 ? -0.884 -1.907 -7.585 1.00 89.94 102 LEU A C 1
ATOM 827 O O . LEU A 1 102 ? -1.731 -1.122 -8.000 1.00 89.94 102 LEU A O 1
ATOM 831 N N . VAL A 1 103 ? -1.154 -3.195 -7.439 1.00 90.12 103 VAL A N 1
ATOM 832 C CA . VAL A 1 103 ? -2.491 -3.753 -7.672 1.00 90.12 103 VAL A CA 1
ATOM 833 C C . VAL A 1 103 ? -3.270 -3.856 -6.359 1.00 90.12 103 VAL A C 1
ATOM 835 O O . VAL A 1 103 ? -2.663 -4.019 -5.291 1.00 90.12 103 VAL A O 1
ATOM 838 N N . PRO A 1 104 ? -4.611 -3.780 -6.402 1.00 86.88 104 PRO A N 1
ATOM 839 C CA . PRO A 1 104 ? -5.443 -4.042 -5.236 1.00 86.88 104 PRO A CA 1
ATOM 840 C C . PRO A 1 104 ? -5.145 -5.404 -4.610 1.00 86.88 104 PRO A C 1
ATOM 842 O O . PRO A 1 104 ? -4.886 -6.390 -5.301 1.00 86.88 104 PRO A O 1
ATOM 845 N N . LEU A 1 105 ? -5.194 -5.467 -3.283 1.00 87.62 105 LEU A N 1
ATOM 846 C CA . LEU A 1 105 ? -4.881 -6.683 -2.545 1.00 87.62 105 LEU A CA 1
ATOM 847 C C . LEU A 1 105 ? -6.054 -7.674 -2.560 1.00 87.62 105 LEU A C 1
ATOM 849 O O . LEU A 1 105 ? -7.170 -7.329 -2.170 1.00 87.62 105 LEU A O 1
ATOM 853 N N . ARG A 1 106 ? -5.784 -8.943 -2.894 1.00 87.31 106 ARG A N 1
ATOM 854 C CA . ARG A 1 106 ? -6.677 -10.073 -2.579 1.00 87.31 106 ARG A CA 1
ATOM 855 C C . ARG A 1 106 ? -6.091 -10.862 -1.419 1.00 87.31 106 ARG A C 1
ATOM 857 O O . ARG A 1 106 ? -5.090 -11.553 -1.580 1.00 87.31 106 ARG A O 1
ATOM 864 N N . LEU A 1 107 ? -6.742 -10.819 -0.258 1.00 87.31 107 LEU A N 1
ATOM 865 C CA . LEU A 1 107 ? -6.272 -11.556 0.923 1.00 87.31 107 LEU A CA 1
ATOM 866 C C . LEU A 1 107 ? -6.150 -13.067 0.659 1.00 87.31 107 LEU A C 1
ATOM 868 O O . LEU A 1 107 ? -5.204 -13.702 1.113 1.00 87.31 107 LEU A O 1
ATOM 872 N N . SER A 1 108 ? -7.044 -13.637 -0.155 1.00 88.44 108 SER A N 1
ATOM 873 C CA . SER A 1 108 ? -7.010 -15.057 -0.527 1.00 88.44 108 SER A CA 1
ATOM 874 C C . SER A 1 108 ? -5.795 -15.454 -1.375 1.00 88.44 108 SER A C 1
ATOM 876 O O . SER A 1 108 ? -5.433 -16.632 -1.393 1.00 88.44 108 SER A O 1
ATOM 878 N N . THR A 1 109 ? -5.124 -14.507 -2.041 1.00 87.50 109 THR A N 1
ATOM 879 C CA . THR A 1 109 ? -3.926 -14.747 -2.872 1.00 87.50 109 THR A CA 1
ATOM 880 C C . THR A 1 109 ? -2.632 -14.305 -2.196 1.00 87.50 109 THR A C 1
ATOM 882 O O . THR A 1 109 ? -1.568 -14.374 -2.811 1.00 87.50 109 THR A O 1
ATOM 885 N N . LEU A 1 110 ? -2.711 -13.846 -0.946 1.00 90.06 110 LEU A N 1
ATOM 886 C CA . LEU A 1 110 ? -1.572 -13.351 -0.193 1.00 90.06 110 LEU A CA 1
ATOM 887 C C . LEU A 1 110 ? -0.626 -14.498 0.175 1.00 90.06 110 LEU A C 1
ATOM 889 O O . LEU A 1 110 ? -1.060 -15.481 0.778 1.00 90.06 110 LEU A O 1
ATOM 893 N N . ARG A 1 111 ? 0.651 -14.414 -0.205 1.00 91.25 111 ARG A N 1
ATOM 894 C CA . ARG A 1 111 ? 1.643 -15.483 0.009 1.00 91.25 111 ARG A CA 1
ATOM 895 C C . ARG A 1 111 ? 3.017 -14.909 0.376 1.00 91.25 111 ARG A C 1
ATOM 897 O O . ARG A 1 111 ? 3.415 -13.898 -0.209 1.00 91.25 111 ARG A O 1
ATOM 904 N N . PRO A 1 112 ? 3.773 -15.560 1.285 1.00 92.25 112 PRO A N 1
ATOM 905 C CA . PRO A 1 112 ? 5.165 -15.207 1.554 1.00 92.25 112 PRO A CA 1
ATOM 906 C C . PRO A 1 112 ? 5.989 -15.026 0.276 1.00 92.25 112 PRO A C 1
ATOM 908 O O . PRO A 1 112 ? 5.836 -15.771 -0.689 1.00 92.25 112 PRO A O 1
ATOM 911 N N . GLY A 1 113 ? 6.865 -14.024 0.276 1.00 89.75 113 GLY A N 1
ATOM 912 C CA . GLY A 1 113 ? 7.693 -13.645 -0.867 1.00 89.75 113 GLY A CA 1
ATOM 913 C C . GLY A 1 113 ? 7.121 -12.506 -1.713 1.00 89.75 113 GLY A C 1
ATOM 914 O O . GLY A 1 113 ? 7.901 -11.820 -2.370 1.00 89.75 113 GLY A O 1
ATOM 915 N N . GLN A 1 114 ? 5.812 -12.242 -1.663 1.00 91.81 114 GLN A N 1
ATOM 916 C CA . GLN A 1 114 ? 5.208 -11.091 -2.346 1.00 91.81 114 GLN A CA 1
ATOM 917 C C . GLN A 1 114 ? 5.679 -9.764 -1.739 1.00 91.81 114 GLN A C 1
ATOM 919 O O . GLN A 1 114 ? 5.956 -9.684 -0.544 1.00 91.81 114 GLN A O 1
ATOM 924 N N . LEU A 1 115 ? 5.745 -8.711 -2.553 1.00 94.06 115 LEU A N 1
ATOM 925 C CA . LEU A 1 115 ? 5.974 -7.349 -2.072 1.00 94.06 115 LEU A CA 1
ATOM 926 C C . LEU A 1 115 ? 4.637 -6.662 -1.821 1.00 94.06 115 LEU A C 1
ATOM 928 O O . LEU A 1 115 ? 3.757 -6.675 -2.684 1.00 94.06 115 LEU A O 1
ATOM 932 N N . LEU A 1 116 ? 4.500 -6.062 -0.645 1.00 94.50 116 LEU A N 1
ATOM 933 C CA . LEU A 1 116 ? 3.286 -5.389 -0.203 1.00 94.50 116 LEU A CA 1
ATOM 934 C C . LEU A 1 116 ? 3.583 -3.931 0.100 1.00 94.50 116 LEU A C 1
ATOM 936 O O . LEU A 1 116 ? 4.650 -3.616 0.627 1.00 94.50 116 LEU A O 1
ATOM 940 N N . ILE A 1 117 ? 2.607 -3.074 -0.180 1.00 93.44 117 ILE A N 1
ATOM 941 C CA . ILE A 1 117 ? 2.575 -1.712 0.340 1.00 93.44 117 ILE A CA 1
ATOM 942 C C . ILE A 1 117 ? 1.634 -1.687 1.535 1.00 93.44 117 ILE A C 1
ATOM 944 O O . ILE A 1 117 ? 0.488 -2.134 1.437 1.00 93.44 117 ILE A O 1
ATOM 948 N N . TRP A 1 118 ? 2.104 -1.139 2.645 1.00 93.25 118 TRP A N 1
ATOM 949 C CA . TRP A 1 118 ? 1.297 -0.910 3.835 1.00 93.25 118 TRP A CA 1
ATOM 950 C C . TRP A 1 118 ? 1.534 0.485 4.406 1.00 93.25 118 TRP A C 1
ATOM 952 O O . TRP A 1 118 ? 2.547 1.135 4.129 1.00 93.25 118 TRP A O 1
ATOM 962 N N . ALA A 1 119 ? 0.552 0.974 5.156 1.00 90.81 119 ALA A N 1
ATOM 963 C CA . ALA A 1 119 ? 0.608 2.282 5.785 1.00 90.81 119 ALA A CA 1
ATOM 964 C C . ALA A 1 119 ? 1.303 2.201 7.148 1.00 90.81 119 ALA A C 1
ATOM 966 O O . ALA A 1 119 ? 0.751 1.653 8.099 1.00 90.81 119 ALA A O 1
ATOM 967 N N . GLY A 1 120 ? 2.516 2.748 7.239 1.00 86.00 120 GLY A N 1
ATOM 968 C CA . GLY A 1 120 ? 3.149 3.054 8.518 1.00 86.00 120 GLY A CA 1
ATOM 969 C C . GLY A 1 120 ? 2.673 4.395 9.069 1.00 86.00 120 GLY A C 1
ATOM 970 O O . GLY A 1 120 ? 1.876 5.081 8.435 1.00 86.00 120 GLY A O 1
ATOM 971 N N . GLN A 1 121 ? 3.194 4.784 10.236 1.00 80.75 121 GLN A N 1
ATOM 972 C CA . GLN A 1 121 ? 2.751 5.989 10.955 1.00 80.75 121 GLN A CA 1
ATOM 973 C C . GLN A 1 121 ? 2.750 7.256 10.085 1.00 80.75 121 GLN A C 1
ATOM 975 O O . GLN A 1 121 ? 1.775 7.995 10.094 1.00 80.75 121 GLN A O 1
ATOM 980 N N . GLU A 1 122 ? 3.803 7.480 9.295 1.00 81.69 122 GLU A N 1
ATOM 981 C CA . GLU A 1 122 ? 3.951 8.709 8.492 1.00 81.69 122 GLU A CA 1
ATOM 982 C C . GLU A 1 122 ? 4.248 8.442 7.013 1.00 81.69 122 GLU A C 1
ATOM 984 O O . GLU A 1 122 ? 4.374 9.360 6.203 1.00 81.69 122 GLU A O 1
ATOM 989 N N . ARG A 1 123 ? 4.415 7.172 6.635 1.00 86.12 123 ARG A N 1
ATOM 990 C CA . ARG A 1 123 ? 4.883 6.802 5.298 1.00 86.12 123 ARG A CA 1
ATOM 991 C C . ARG A 1 123 ? 4.346 5.462 4.853 1.00 86.12 123 ARG A C 1
ATOM 993 O O . ARG A 1 123 ? 4.045 4.584 5.657 1.00 86.12 123 ARG A O 1
ATOM 1000 N N . TRP A 1 124 ? 4.274 5.305 3.544 1.00 90.56 124 TRP A N 1
ATOM 1001 C CA . TRP A 1 124 ? 4.057 4.005 2.944 1.00 90.56 124 TRP A CA 1
ATOM 1002 C C . TRP A 1 124 ? 5.340 3.211 2.948 1.00 90.56 124 TRP A C 1
ATOM 1004 O O . TRP A 1 124 ? 6.413 3.725 2.629 1.00 90.56 124 TRP A O 1
ATOM 1014 N N . VAL A 1 125 ? 5.210 1.951 3.326 1.00 93.06 125 VAL A N 1
ATOM 1015 C CA . VAL A 1 125 ? 6.324 1.025 3.405 1.00 93.06 125 VAL A CA 1
ATOM 1016 C C . VAL A 1 125 ? 6.072 -0.084 2.401 1.00 93.06 125 VAL A C 1
ATOM 1018 O O . VAL A 1 125 ? 5.021 -0.718 2.405 1.00 93.06 125 VAL A O 1
ATOM 1021 N N . CYS A 1 126 ? 7.040 -0.275 1.508 1.00 94.31 126 CYS A N 1
ATOM 1022 C CA . CYS A 1 126 ? 7.071 -1.382 0.566 1.00 94.31 126 CYS A CA 1
ATOM 1023 C C . CYS A 1 126 ? 8.030 -2.424 1.104 1.00 94.31 126 CYS A C 1
ATOM 1025 O O . CYS A 1 126 ? 9.220 -2.159 1.041 1.00 94.31 126 CYS A O 1
ATOM 1027 N N . HIS A 1 127 ? 7.556 -3.560 1.608 1.00 95.50 127 HIS A N 1
ATOM 1028 C CA . HIS A 1 127 ? 8.413 -4.631 2.129 1.00 95.50 127 HIS A CA 1
ATOM 1029 C C . HIS A 1 127 ? 7.922 -6.011 1.674 1.00 95.50 127 HIS A C 1
ATOM 1031 O O . HIS A 1 127 ? 6.796 -6.176 1.194 1.00 95.50 127 HIS A O 1
ATOM 1037 N N . ARG A 1 128 ? 8.785 -7.022 1.808 1.00 94.31 128 ARG A N 1
ATOM 1038 C CA . ARG A 1 128 ? 8.476 -8.397 1.420 1.00 94.31 128 ARG A CA 1
ATOM 1039 C C . ARG A 1 128 ? 7.729 -9.127 2.518 1.00 94.31 128 ARG A C 1
ATOM 1041 O O . ARG A 1 128 ? 8.177 -9.159 3.659 1.00 94.31 128 ARG A O 1
ATOM 1048 N N . LEU A 1 129 ? 6.622 -9.763 2.159 1.00 95.12 129 LEU A N 1
ATOM 1049 C CA . LEU A 1 129 ? 5.841 -10.603 3.053 1.00 95.12 129 LEU A CA 1
ATOM 1050 C C . LEU A 1 129 ? 6.653 -11.822 3.500 1.00 95.12 129 LEU A C 1
ATOM 1052 O O . LEU A 1 129 ? 7.172 -12.574 2.672 1.00 95.12 129 LEU A O 1
ATOM 1056 N N . LYS A 1 130 ? 6.734 -12.033 4.812 1.00 95.00 130 LYS A N 1
ATOM 1057 C CA . LYS A 1 130 ? 7.422 -13.166 5.438 1.00 95.00 130 LYS A CA 1
ATOM 1058 C C . LYS A 1 130 ? 6.435 -14.215 5.917 1.00 95.00 130 LYS A C 1
ATOM 1060 O O . LYS A 1 130 ? 6.557 -15.374 5.533 1.00 95.00 130 LYS A O 1
ATOM 1065 N N . THR A 1 131 ? 5.459 -13.805 6.714 1.00 95.00 131 THR A N 1
ATOM 1066 C CA . THR A 1 131 ? 4.478 -14.702 7.327 1.00 95.00 131 THR A CA 1
ATOM 1067 C C . THR A 1 131 ? 3.112 -14.032 7.399 1.00 95.00 131 THR A C 1
ATOM 1069 O O . THR A 1 131 ? 2.993 -12.805 7.364 1.00 95.00 131 THR A O 1
ATOM 1072 N N . ILE A 1 132 ? 2.077 -14.864 7.473 1.00 95.81 132 ILE A N 1
ATOM 1073 C CA . ILE A 1 132 ? 0.694 -14.460 7.710 1.00 95.81 132 ILE A CA 1
ATOM 1074 C C . ILE A 1 132 ? 0.245 -15.246 8.937 1.00 95.81 132 ILE A C 1
ATOM 1076 O O . ILE A 1 132 ? 0.327 -16.475 8.934 1.00 95.81 132 ILE A O 1
ATOM 1080 N N . THR A 1 133 ? -0.227 -14.551 9.964 1.00 96.44 133 THR A N 1
ATOM 1081 C CA . THR A 1 133 ? -0.666 -15.155 11.225 1.00 96.44 133 THR A CA 1
ATOM 1082 C C . THR A 1 133 ? -2.096 -14.721 11.503 1.00 96.44 133 THR A C 1
ATOM 1084 O O . THR A 1 133 ? -2.457 -13.573 11.259 1.00 96.44 133 THR A O 1
ATOM 1087 N N . THR A 1 134 ? -2.929 -15.631 12.001 1.00 95.69 134 THR A N 1
ATOM 1088 C CA . THR A 1 134 ? -4.282 -15.305 12.469 1.00 95.69 134 THR A CA 1
ATOM 1089 C C . THR A 1 134 ? -4.443 -15.809 13.892 1.00 95.69 134 THR A C 1
ATOM 1091 O O . THR A 1 134 ? -4.080 -16.945 14.188 1.00 95.69 134 THR A O 1
ATOM 1094 N N . ASN A 1 135 ? -4.949 -14.950 14.766 1.00 94.06 135 ASN A N 1
ATOM 1095 C CA . ASN A 1 135 ? -5.235 -15.248 16.164 1.00 94.06 135 ASN A CA 1
ATOM 1096 C C . ASN A 1 135 ? -6.609 -14.656 16.547 1.00 94.06 135 ASN A C 1
ATOM 1098 O O . ASN A 1 135 ? -7.348 -14.176 15.687 1.00 94.06 135 ASN A O 1
ATOM 1102 N N . ASN A 1 136 ? -6.946 -14.676 17.839 1.00 94.25 136 ASN A N 1
ATOM 1103 C CA . ASN A 1 136 ? -8.219 -14.148 18.346 1.00 94.25 136 ASN A CA 1
ATOM 1104 C C . ASN A 1 136 ? -8.381 -12.626 18.163 1.00 94.25 136 ASN A C 1
ATOM 1106 O O . ASN A 1 136 ? -9.501 -12.128 18.197 1.00 94.25 136 ASN A O 1
ATOM 1110 N N . GLU A 1 137 ? -7.286 -11.889 17.971 1.00 90.94 137 GLU A N 1
ATOM 1111 C CA . GLU A 1 137 ? -7.281 -10.432 17.776 1.00 90.94 137 GLU A CA 1
ATOM 1112 C C . GLU A 1 137 ? -7.411 -10.044 16.295 1.00 90.94 137 GLU A C 1
ATOM 1114 O O . GLU A 1 137 ? -7.713 -8.895 15.973 1.00 90.94 137 GLU A O 1
ATOM 1119 N N . GLY A 1 138 ? -7.207 -11.000 15.385 1.00 93.31 138 GLY A N 1
ATOM 1120 C CA . GLY A 1 138 ? -7.368 -10.821 13.949 1.00 93.31 138 GLY A CA 1
ATOM 1121 C C . GLY A 1 138 ? -6.230 -11.424 13.133 1.00 93.31 138 GLY A C 1
ATOM 1122 O O . GLY A 1 138 ? -5.467 -12.280 13.586 1.00 93.31 138 GLY A O 1
ATOM 1123 N N . SER A 1 139 ? -6.139 -10.982 11.880 1.00 94.56 139 SER A N 1
ATOM 1124 C CA . SER A 1 139 ? -5.079 -11.388 10.960 1.00 94.56 139 SER A CA 1
ATOM 1125 C C . SER A 1 139 ? -3.997 -10.318 10.867 1.00 94.56 139 SER A C 1
ATOM 1127 O O . SER A 1 139 ? -4.273 -9.131 10.669 1.00 94.56 139 SER A O 1
ATOM 1129 N N . PHE A 1 140 ? -2.754 -10.774 10.936 1.00 96.69 140 PHE A N 1
ATOM 1130 C CA . PHE A 1 140 ? -1.553 -9.959 10.882 1.00 96.69 140 PHE A CA 1
ATOM 1131 C C . PHE A 1 140 ? -0.592 -10.519 9.840 1.00 96.69 140 PHE A C 1
ATOM 1133 O O . PHE A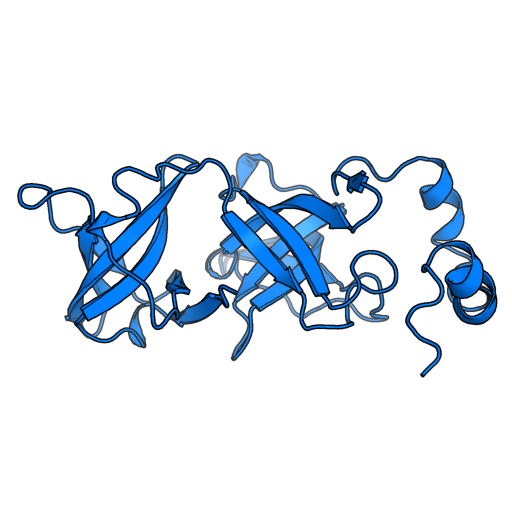 1 140 ? -0.593 -11.714 9.531 1.00 96.69 140 PHE A O 1
ATOM 1140 N N . VAL A 1 141 ? 0.263 -9.649 9.325 1.00 96.75 141 VAL A N 1
ATOM 1141 C CA . VAL A 1 141 ? 1.398 -10.032 8.497 1.00 96.75 141 VAL A CA 1
ATOM 1142 C C . VAL A 1 141 ? 2.689 -9.564 9.135 1.00 96.75 141 VAL A C 1
ATOM 1144 O O . VAL A 1 141 ? 2.731 -8.517 9.773 1.00 96.75 141 VAL A O 1
ATOM 1147 N N . THR A 1 142 ? 3.761 -10.304 8.905 1.00 97.44 142 THR A N 1
ATOM 1148 C CA . THR A 1 142 ? 5.115 -9.818 9.163 1.00 97.44 142 THR A CA 1
ATOM 1149 C C . THR A 1 142 ? 5.786 -9.580 7.821 1.00 97.44 142 THR A C 1
ATOM 1151 O O . THR A 1 142 ? 5.769 -10.455 6.948 1.00 97.44 142 THR A O 1
ATOM 1154 N N . THR A 1 143 ? 6.364 -8.397 7.636 1.00 96.94 143 THR A N 1
ATOM 1155 C CA . THR A 1 143 ? 7.142 -8.057 6.442 1.00 96.94 143 THR A CA 1
ATOM 1156 C C . THR A 1 143 ? 8.609 -7.837 6.792 1.00 96.94 143 THR A C 1
ATOM 1158 O O . THR A 1 143 ? 8.975 -7.789 7.962 1.00 96.94 143 THR A O 1
ATOM 1161 N N . ARG A 1 144 ? 9.472 -7.756 5.780 1.00 95.44 144 ARG A N 1
ATOM 1162 C CA . ARG A 1 144 ? 10.853 -7.304 5.937 1.00 95.44 144 ARG A CA 1
ATOM 1163 C C . ARG A 1 144 ? 11.328 -6.592 4.678 1.00 95.44 144 ARG A C 1
ATOM 1165 O O . ARG A 1 144 ? 11.069 -7.062 3.568 1.00 95.44 144 ARG A O 1
ATOM 1172 N N . GLY A 1 145 ? 12.046 -5.486 4.845 1.00 94.00 145 GLY A N 1
ATOM 1173 C CA . GLY A 1 145 ? 12.770 -4.854 3.746 1.00 94.00 145 GLY A CA 1
ATOM 1174 C C . GLY A 1 145 ? 13.908 -5.742 3.252 1.00 94.00 145 GLY A C 1
ATOM 1175 O O . GLY A 1 145 ? 14.635 -6.312 4.060 1.00 94.00 145 GLY A O 1
ATOM 1176 N N . ASP A 1 146 ? 14.100 -5.882 1.942 1.00 89.56 146 ASP A N 1
ATOM 1177 C CA . ASP A 1 146 ? 15.131 -6.800 1.436 1.00 89.56 146 ASP A CA 1
ATOM 1178 C C . ASP A 1 146 ? 16.564 -6.406 1.865 1.00 89.56 146 ASP A C 1
ATOM 1180 O O . ASP A 1 146 ? 17.441 -7.268 1.925 1.00 89.56 146 ASP A O 1
ATOM 1184 N N . GLY A 1 147 ? 16.793 -5.131 2.202 1.00 86.88 147 GLY A N 1
ATOM 1185 C CA . GLY A 1 147 ? 18.047 -4.619 2.764 1.00 86.88 147 GLY A CA 1
ATOM 1186 C C . GLY A 1 147 ? 18.068 -4.538 4.296 1.00 86.88 147 GLY A C 1
ATOM 1187 O O . GLY A 1 147 ? 19.042 -4.051 4.869 1.00 86.88 147 GLY A O 1
ATOM 1188 N N . CYS A 1 148 ? 17.005 -4.975 4.972 1.00 89.56 148 CYS A N 1
ATOM 1189 C CA . CYS A 1 148 ? 16.883 -4.954 6.427 1.00 89.56 148 CYS A CA 1
ATOM 1190 C C . CYS A 1 148 ? 17.318 -6.294 7.041 1.00 89.56 148 CYS A C 1
ATOM 1192 O O . CYS A 1 148 ? 17.102 -7.363 6.470 1.00 89.56 148 CYS A O 1
ATOM 1194 N N . LEU A 1 149 ? 17.919 -6.233 8.233 1.00 89.81 149 LEU A N 1
ATOM 1195 C CA . LEU A 1 149 ? 18.363 -7.417 8.984 1.00 89.81 149 LEU A CA 1
ATOM 1196 C C . LEU A 1 149 ? 17.241 -8.048 9.811 1.00 89.81 149 LEU A C 1
ATOM 1198 O O . LEU A 1 149 ? 17.222 -9.260 10.010 1.00 89.81 149 LEU A O 1
ATOM 1202 N N . THR A 1 150 ? 16.321 -7.222 10.293 1.00 93.81 150 THR A N 1
ATOM 1203 C CA . THR A 1 150 ? 15.234 -7.614 11.186 1.00 93.81 150 THR A CA 1
ATOM 1204 C C . THR A 1 150 ? 13.907 -7.537 10.458 1.00 93.81 150 THR A C 1
ATOM 1206 O O . THR A 1 150 ? 13.713 -6.668 9.606 1.00 93.81 150 THR A O 1
ATOM 1209 N N . ASP A 1 151 ? 13.003 -8.446 10.804 1.00 96.31 151 ASP A N 1
ATOM 1210 C CA . ASP A 1 151 ? 11.614 -8.369 10.369 1.00 96.31 151 ASP A CA 1
ATOM 1211 C C . ASP A 1 151 ? 10.920 -7.160 11.028 1.00 96.31 151 ASP A C 1
ATOM 1213 O O . ASP A 1 151 ? 11.337 -6.682 12.087 1.00 96.31 151 ASP A O 1
ATOM 1217 N N . ASP A 1 152 ? 9.874 -6.651 10.383 1.00 96.44 152 ASP A N 1
ATOM 1218 C CA . ASP A 1 152 ? 9.017 -5.611 10.945 1.00 96.44 152 ASP A CA 1
ATOM 1219 C C . ASP A 1 152 ? 8.137 -6.184 12.072 1.00 96.44 152 ASP A C 1
ATOM 1221 O O . ASP A 1 152 ? 7.891 -7.391 12.149 1.00 96.44 152 ASP A O 1
ATOM 1225 N N . ASN A 1 153 ? 7.592 -5.311 12.923 1.00 96.50 153 ASN A N 1
ATOM 1226 C CA . ASN A 1 153 ? 6.544 -5.711 13.866 1.00 96.50 153 ASN A CA 1
ATOM 1227 C C . ASN A 1 153 ? 5.306 -6.248 13.115 1.00 96.50 153 ASN A C 1
ATOM 1229 O O . ASN A 1 153 ? 5.078 -5.850 11.970 1.00 96.50 153 ASN A O 1
ATOM 1233 N N . PRO A 1 154 ? 4.476 -7.113 13.735 1.00 97.00 154 PRO A N 1
ATOM 1234 C CA . PRO A 1 154 ? 3.228 -7.569 13.129 1.00 97.00 154 PRO A CA 1
ATOM 1235 C C . PRO A 1 154 ? 2.328 -6.403 12.693 1.00 97.00 154 PRO A C 1
ATOM 1237 O O . PRO A 1 154 ? 2.006 -5.516 13.483 1.00 97.00 154 PRO A O 1
ATOM 1240 N N . ILE A 1 155 ? 1.907 -6.426 11.431 1.00 95.50 155 ILE A N 1
ATOM 1241 C CA . ILE A 1 155 ? 1.086 -5.399 10.785 1.00 95.50 155 ILE A CA 1
ATOM 1242 C C . ILE A 1 155 ? -0.330 -5.955 10.590 1.00 95.50 155 ILE A C 1
ATOM 1244 O O . ILE A 1 155 ? -0.486 -6.993 9.938 1.00 95.50 155 ILE A O 1
ATOM 1248 N N . PRO A 1 156 ? -1.380 -5.295 11.108 1.00 93.44 156 PRO A N 1
ATOM 1249 C CA . PRO A 1 156 ? -2.758 -5.698 10.849 1.00 93.44 156 PRO A CA 1
ATOM 1250 C C . PRO A 1 156 ? -3.077 -5.664 9.352 1.00 93.44 156 PRO A C 1
ATOM 1252 O O . PRO A 1 156 ? -2.717 -4.712 8.656 1.00 93.44 156 PRO A O 1
ATOM 1255 N N . ILE A 1 157 ? -3.835 -6.645 8.851 1.00 91.62 157 ILE A N 1
ATOM 1256 C CA . ILE A 1 157 ? -4.206 -6.688 7.423 1.00 91.62 157 ILE A CA 1
ATOM 1257 C C . ILE A 1 157 ? -4.980 -5.443 6.949 1.00 91.62 157 ILE A C 1
ATOM 1259 O O . ILE A 1 157 ? -4.983 -5.136 5.760 1.00 91.62 157 ILE A O 1
ATOM 1263 N N . THR A 1 158 ? -5.612 -4.703 7.866 1.00 87.06 158 THR A N 1
ATOM 1264 C CA . THR A 1 158 ? -6.325 -3.445 7.589 1.00 87.06 158 THR A CA 1
ATOM 1265 C C . THR A 1 158 ? -5.399 -2.290 7.200 1.00 87.06 158 THR A C 1
ATOM 1267 O O . THR A 1 158 ? -5.874 -1.296 6.652 1.00 87.06 158 THR A O 1
ATOM 1270 N N . GLN A 1 159 ? -4.092 -2.413 7.454 1.00 90.50 159 GLN A N 1
ATOM 1271 C CA . GLN A 1 159 ? -3.074 -1.445 7.036 1.00 90.50 159 GLN A CA 1
ATOM 1272 C C . GLN A 1 159 ? -2.477 -1.750 5.661 1.00 90.50 159 GLN A C 1
ATOM 1274 O O . GLN A 1 159 ? -1.696 -0.949 5.141 1.00 90.50 159 GLN A O 1
ATOM 1279 N N . LEU A 1 160 ? -2.822 -2.892 5.060 1.00 91.00 160 LEU A N 1
ATOM 1280 C CA . LEU A 1 160 ? -2.342 -3.247 3.733 1.00 91.00 160 LEU A CA 1
ATOM 1281 C C . LEU A 1 160 ? -3.089 -2.444 2.671 1.00 91.00 160 LEU A C 1
ATOM 1283 O O . LEU A 1 160 ? -4.316 -2.396 2.645 1.00 91.00 160 LEU A O 1
ATOM 1287 N N . LEU A 1 161 ? -2.323 -1.840 1.772 1.00 88.00 161 LEU A N 1
ATOM 1288 C CA . LEU A 1 161 ? -2.833 -0.959 0.727 1.00 88.00 161 LEU A CA 1
ATOM 1289 C C . LEU A 1 161 ? -2.907 -1.674 -0.617 1.00 88.00 161 LEU A C 1
ATOM 1291 O O . LEU A 1 161 ? -3.833 -1.459 -1.392 1.00 88.00 161 LEU A O 1
ATOM 1295 N N . GLY A 1 162 ? -1.949 -2.553 -0.896 1.00 90.50 162 GLY A N 1
ATOM 1296 C CA . GLY A 1 162 ? -1.918 -3.294 -2.146 1.00 90.50 162 GLY A CA 1
ATOM 1297 C C . GLY A 1 162 ? -0.718 -4.219 -2.251 1.00 90.50 162 GLY A C 1
ATOM 1298 O O . GLY A 1 162 ? 0.178 -4.226 -1.403 1.00 90.50 162 GLY A O 1
ATOM 1299 N N . GLN A 1 163 ? -0.704 -4.986 -3.332 1.00 92.75 163 GLN A N 1
ATOM 1300 C CA . GLN A 1 163 ? 0.407 -5.845 -3.710 1.00 92.75 163 GLN A CA 1
ATOM 1301 C C . GLN A 1 163 ? 1.162 -5.226 -4.883 1.00 92.75 163 GLN A C 1
ATOM 1303 O O . GLN A 1 163 ? 0.564 -4.723 -5.830 1.00 92.75 163 GLN A O 1
ATOM 1308 N N . VAL A 1 164 ? 2.486 -5.295 -4.861 1.00 92.81 164 VAL A N 1
ATOM 1309 C CA . VAL A 1 164 ? 3.294 -4.864 -5.999 1.00 92.81 164 VAL A CA 1
ATOM 1310 C C . VAL A 1 164 ? 3.246 -5.939 -7.081 1.00 92.81 164 VAL A C 1
ATOM 1312 O O . VAL A 1 164 ? 3.689 -7.068 -6.861 1.00 92.81 164 VAL A O 1
ATOM 1315 N N . ALA A 1 165 ? 2.720 -5.590 -8.253 1.00 91.38 165 ALA A N 1
ATOM 1316 C CA . ALA A 1 165 ? 2.674 -6.486 -9.407 1.00 91.38 165 ALA A CA 1
ATOM 1317 C C . ALA A 1 165 ? 3.968 -6.432 -10.220 1.00 91.38 165 ALA A C 1
ATOM 1319 O O . ALA A 1 165 ? 4.449 -7.455 -10.699 1.00 91.38 165 ALA A O 1
ATOM 1320 N N . ARG A 1 166 ? 4.547 -5.237 -10.357 1.00 91.19 166 ARG A N 1
ATOM 1321 C CA . ARG A 1 166 ? 5.714 -5.003 -11.206 1.00 91.19 166 ARG A CA 1
ATOM 1322 C C . ARG A 1 166 ? 6.576 -3.884 -10.656 1.00 91.19 166 ARG A C 1
ATOM 1324 O O . ARG A 1 166 ? 6.058 -2.927 -10.089 1.00 91.19 166 ARG A O 1
ATOM 1331 N N . ILE A 1 167 ? 7.882 -3.996 -10.852 1.00 90.25 167 ILE A N 1
ATOM 1332 C CA . ILE A 1 167 ? 8.847 -2.936 -10.572 1.00 90.25 167 ILE A CA 1
ATOM 1333 C C . ILE A 1 167 ? 9.570 -2.576 -11.868 1.00 90.25 167 ILE A C 1
ATOM 1335 O O . ILE A 1 167 ? 9.961 -3.455 -12.632 1.00 90.25 167 ILE A O 1
ATOM 1339 N N . HIS A 1 168 ? 9.749 -1.280 -12.096 1.00 87.69 168 HIS A N 1
ATOM 1340 C CA . HIS A 1 168 ? 10.304 -0.666 -13.295 1.00 87.69 168 HIS A CA 1
ATOM 1341 C C . HIS A 1 168 ? 11.610 0.069 -12.999 1.00 87.69 168 HIS A C 1
ATOM 1343 O O . HIS A 1 168 ? 11.728 0.815 -12.021 1.00 87.69 168 HIS A O 1
ATOM 1349 N N . TYR A 1 169 ? 12.549 -0.067 -13.930 1.00 83.00 169 TYR A N 1
ATOM 1350 C CA . TYR A 1 169 ? 13.811 0.663 -14.006 1.00 83.00 169 TYR A CA 1
ATOM 1351 C C . TYR A 1 169 ? 14.034 1.165 -15.437 1.00 83.00 169 TYR A C 1
ATOM 1353 O O . TYR A 1 169 ? 13.405 0.665 -16.369 1.00 83.00 169 TYR A O 1
ATOM 1361 N N . PRO A 1 170 ? 14.996 2.079 -15.669 1.00 76.94 170 PRO A N 1
ATOM 1362 C CA . PRO A 1 170 ? 15.273 2.589 -17.014 1.00 76.94 170 PRO A CA 1
ATOM 1363 C C . PRO A 1 170 ? 15.579 1.514 -18.070 1.00 76.94 170 PRO A C 1
ATOM 1365 O O . PRO A 1 170 ? 15.381 1.753 -19.254 1.00 76.94 170 PRO A O 1
ATOM 1368 N N . LYS A 1 171 ? 16.083 0.343 -17.657 1.00 76.94 171 LYS A N 1
ATOM 1369 C CA . LYS A 1 171 ? 16.509 -0.746 -18.553 1.00 76.94 171 LYS A CA 1
ATOM 1370 C C . LYS A 1 171 ? 15.565 -1.955 -18.576 1.00 76.94 171 LYS A C 1
ATOM 1372 O O . LYS A 1 171 ? 15.921 -2.972 -19.161 1.00 76.94 171 LYS A O 1
ATOM 1377 N N . GLY A 1 172 ? 14.399 -1.878 -17.934 1.00 82.75 172 GLY A N 1
ATOM 1378 C CA . GLY A 1 172 ? 13.423 -2.969 -17.937 1.00 82.75 172 GLY A CA 1
ATOM 1379 C C . GLY A 1 172 ? 12.568 -3.030 -16.678 1.00 82.75 172 GLY A C 1
ATOM 1380 O O . GLY A 1 172 ? 12.579 -2.125 -15.847 1.00 82.75 172 GLY A O 1
ATOM 1381 N N . SER A 1 173 ? 11.840 -4.130 -16.527 1.00 87.75 173 SER A N 1
ATOM 1382 C CA . SER A 1 173 ? 10.945 -4.369 -15.396 1.00 87.75 173 SER A CA 1
ATOM 1383 C C . SER A 1 173 ? 10.986 -5.826 -14.948 1.00 87.75 173 SER A C 1
ATOM 1385 O O . SER A 1 173 ? 11.324 -6.700 -15.744 1.00 87.75 173 SER A O 1
ATOM 1387 N N . TRP A 1 174 ? 10.590 -6.102 -13.708 1.00 86.62 174 TRP A N 1
ATOM 1388 C CA . TRP A 1 174 ? 10.444 -7.468 -13.193 1.00 86.62 174 TRP A CA 1
ATOM 1389 C C . TRP A 1 174 ? 9.248 -7.599 -12.247 1.00 86.62 174 TRP A C 1
ATOM 1391 O O . TRP A 1 174 ? 8.734 -6.608 -11.723 1.00 86.62 174 TRP A O 1
ATOM 1401 N N . GLU A 1 175 ? 8.809 -8.840 -12.039 1.00 86.62 175 GLU A N 1
ATOM 1402 C CA . GLU A 1 175 ? 7.642 -9.183 -11.225 1.00 86.62 175 GLU A CA 1
ATOM 1403 C C . GLU A 1 175 ? 8.073 -9.818 -9.894 1.00 86.62 175 GLU A C 1
ATOM 1405 O O . GLU A 1 175 ? 8.771 -10.836 -9.904 1.00 86.62 175 GLU A O 1
ATOM 1410 N N . PRO A 1 176 ? 7.645 -9.281 -8.734 1.00 76.94 176 PRO A N 1
ATOM 1411 C CA . PRO A 1 176 ? 8.164 -9.716 -7.439 1.00 76.94 176 PRO A CA 1
ATOM 1412 C C . PRO A 1 176 ? 7.906 -11.170 -7.036 1.00 76.94 176 PRO A C 1
ATOM 1414 O O . PRO A 1 176 ? 8.606 -11.681 -6.160 1.00 76.94 176 PRO A O 1
ATOM 1417 N N . GLY A 1 177 ? 6.910 -11.818 -7.649 1.00 65.31 177 GLY A N 1
ATOM 1418 C CA . GLY A 1 177 ? 6.538 -13.213 -7.387 1.00 65.31 177 GLY A CA 1
ATOM 1419 C C . GLY A 1 177 ? 7.407 -14.250 -8.106 1.00 65.31 177 GLY A C 1
ATOM 1420 O O . GLY A 1 177 ? 7.447 -15.399 -7.680 1.00 65.31 177 GLY A O 1
ATOM 1421 N N . ASN A 1 178 ? 8.142 -13.840 -9.140 1.00 58.59 178 ASN A N 1
ATOM 1422 C CA . ASN A 1 178 ? 9.085 -14.680 -9.868 1.00 58.59 178 ASN A CA 1
ATOM 1423 C C . ASN A 1 178 ? 10.496 -14.190 -9.551 1.00 58.59 178 ASN A C 1
ATOM 1425 O O . ASN A 1 178 ? 11.086 -13.459 -10.341 1.00 58.59 178 ASN A O 1
ATOM 1429 N N . ILE A 1 179 ? 11.034 -14.552 -8.380 1.00 53.72 179 ILE A N 1
ATOM 1430 C CA . ILE A 1 179 ? 12.456 -14.315 -8.095 1.00 53.72 179 ILE A CA 1
ATOM 1431 C C . ILE A 1 179 ? 13.242 -15.187 -9.085 1.00 53.72 179 ILE A C 1
ATOM 1433 O O . ILE A 1 179 ? 13.173 -16.414 -8.959 1.00 53.72 179 ILE A O 1
ATOM 1437 N N . PRO A 1 180 ? 13.960 -14.612 -10.072 1.00 48.28 180 PRO A N 1
ATOM 1438 C CA . PRO A 1 180 ? 14.654 -15.426 -11.063 1.00 48.28 180 PRO A CA 1
ATOM 1439 C C . PRO A 1 180 ? 15.680 -16.326 -10.364 1.00 48.28 180 PRO A C 1
ATOM 1441 O O . PRO A 1 180 ? 16.317 -15.897 -9.402 1.00 48.28 180 PRO A O 1
ATOM 1444 N N . ASP A 1 181 ? 15.848 -17.565 -10.829 1.00 45.41 181 ASP A N 1
ATOM 1445 C CA . ASP A 1 181 ? 16.644 -18.598 -10.139 1.00 45.41 181 ASP A CA 1
ATOM 1446 C C . ASP A 1 181 ? 18.086 -18.172 -9.841 1.00 45.41 181 ASP A C 1
ATOM 1448 O O . ASP A 1 181 ? 18.634 -18.512 -8.791 1.00 45.41 181 ASP A O 1
ATOM 1452 N N . VAL A 1 182 ? 18.648 -17.321 -10.702 1.00 44.59 182 VAL A N 1
ATOM 1453 C CA . VAL A 1 182 ? 19.962 -16.674 -10.547 1.00 44.59 182 VAL A CA 1
ATOM 1454 C C . VAL A 1 182 ? 20.120 -15.952 -9.203 1.00 44.59 182 VAL A C 1
ATOM 1456 O O . VAL A 1 182 ? 21.228 -15.765 -8.717 1.00 44.59 182 VAL A O 1
ATOM 1459 N N . TRP A 1 183 ? 19.013 -15.562 -8.576 1.00 49.62 183 TRP A N 1
ATOM 1460 C CA . TRP A 1 183 ? 18.981 -14.750 -7.368 1.00 49.62 183 TRP A CA 1
ATOM 1461 C C . TRP A 1 183 ? 18.592 -15.533 -6.105 1.00 49.62 183 TRP A C 1
ATOM 1463 O O . TRP A 1 183 ? 18.829 -15.041 -5.002 1.00 49.62 183 TRP A O 1
ATOM 1473 N N . ARG A 1 184 ? 18.085 -16.774 -6.232 1.00 44.72 184 ARG A N 1
ATOM 1474 C CA . ARG A 1 184 ? 17.867 -17.681 -5.082 1.00 44.72 184 ARG A CA 1
ATOM 1475 C C . ARG A 1 184 ? 19.186 -18.165 -4.476 1.00 44.72 184 ARG A C 1
ATOM 1477 O O . ARG A 1 184 ? 19.266 -18.367 -3.272 1.00 44.72 184 ARG A O 1
ATOM 1484 N N . ALA A 1 185 ? 20.233 -18.298 -5.291 1.00 42.75 185 ALA A N 1
ATOM 1485 C CA . ALA A 1 185 ? 21.554 -18.758 -4.853 1.00 42.75 185 ALA A CA 1
ATOM 1486 C C . ALA A 1 185 ? 22.306 -17.749 -3.957 1.00 42.75 185 ALA A C 1
ATOM 1488 O O . ALA A 1 185 ? 23.286 -18.106 -3.310 1.00 42.75 185 ALA A O 1
ATOM 1489 N N . HIS A 1 186 ? 21.858 -16.489 -3.891 1.00 44.44 186 HIS A N 1
ATOM 1490 C CA . HIS A 1 186 ? 22.577 -15.413 -3.204 1.00 44.44 186 HIS A CA 1
ATOM 1491 C C . HIS A 1 186 ? 22.037 -15.078 -1.802 1.00 44.44 186 HIS A C 1
ATOM 1493 O O . HIS A 1 186 ? 22.662 -14.303 -1.081 1.00 44.44 186 HIS A O 1
ATOM 1499 N N . THR A 1 187 ? 20.932 -15.675 -1.343 1.00 44.84 187 THR A N 1
ATOM 1500 C CA . THR A 1 187 ? 20.293 -15.297 -0.065 1.00 44.84 187 THR A CA 1
ATOM 1501 C C . THR A 1 187 ? 21.082 -15.672 1.193 1.00 44.84 187 THR A C 1
ATOM 1503 O O . THR A 1 187 ? 20.820 -15.105 2.249 1.00 44.84 187 THR A O 1
ATOM 1506 N N . THR A 1 188 ? 22.073 -16.563 1.109 1.00 41.88 188 THR A N 1
ATOM 1507 C CA . THR A 1 188 ? 22.955 -16.914 2.241 1.00 41.88 188 THR A CA 1
ATOM 1508 C C . THR A 1 188 ? 24.310 -16.201 2.220 1.00 41.88 188 THR A C 1
ATOM 1510 O O . THR A 1 188 ? 24.955 -16.119 3.259 1.00 41.88 188 THR A O 1
ATOM 1513 N N . GLN A 1 189 ? 24.740 -15.631 1.086 1.00 36.62 189 GLN A N 1
ATOM 1514 C CA . GLN A 1 189 ? 26.102 -15.082 0.925 1.00 36.62 189 GLN A CA 1
ATOM 1515 C C . GLN A 1 189 ? 26.148 -13.589 0.530 1.00 36.62 189 GLN A C 1
ATOM 1517 O O . GLN A 1 189 ? 27.224 -13.010 0.378 1.00 36.62 189 GLN A O 1
ATOM 1522 N N . CYS A 1 190 ? 24.995 -12.922 0.406 1.00 41.38 190 CYS A N 1
ATOM 1523 C CA . CYS A 1 190 ? 24.882 -11.540 -0.083 1.00 41.38 190 CYS A CA 1
ATOM 1524 C C . CYS A 1 190 ? 24.802 -10.473 1.028 1.00 41.38 190 CYS A C 1
ATOM 1526 O O . CYS A 1 190 ? 24.124 -9.464 0.870 1.00 41.38 190 CYS A O 1
ATOM 1528 N N . TRP A 1 191 ? 25.504 -10.668 2.147 1.00 42.97 191 TRP A N 1
ATOM 1529 C CA . TRP A 1 191 ? 25.807 -9.564 3.075 1.00 42.97 191 TRP A CA 1
ATOM 1530 C C . TRP A 1 191 ? 27.269 -9.108 2.985 1.00 42.97 191 TRP A C 1
ATOM 1532 O O . TRP A 1 191 ? 27.549 -7.921 3.130 1.00 42.97 191 TRP A O 1
ATOM 1542 N N . LEU A 1 192 ? 28.205 -10.007 2.647 1.00 39.62 192 LEU A N 1
ATOM 1543 C CA . LEU A 1 192 ? 29.634 -9.670 2.551 1.00 39.62 192 LEU A CA 1
ATOM 1544 C C . LEU A 1 192 ? 30.084 -9.249 1.137 1.00 39.62 192 LEU A C 1
ATOM 1546 O O . LEU A 1 192 ? 31.061 -8.518 1.003 1.00 39.62 192 LEU A O 1
ATOM 1550 N N . GLN A 1 193 ? 29.364 -9.630 0.074 1.00 39.97 193 GLN A N 1
ATOM 1551 C CA . GLN A 1 193 ? 29.749 -9.328 -1.321 1.00 39.97 193 GLN A CA 1
ATOM 1552 C C . GLN A 1 193 ? 28.989 -8.166 -1.979 1.00 39.97 193 GLN A C 1
ATOM 1554 O O . GLN A 1 193 ? 29.375 -7.694 -3.050 1.00 39.97 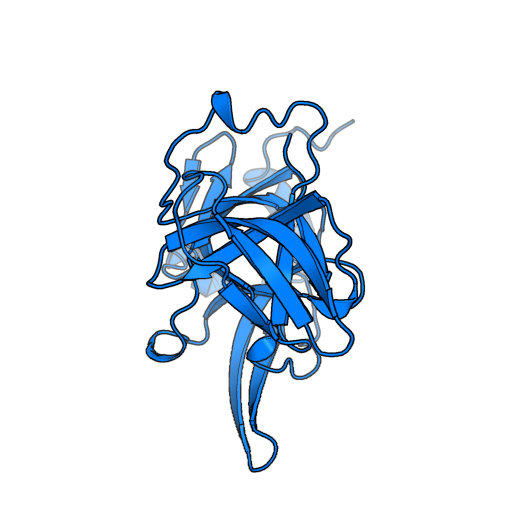193 GLN A O 1
ATOM 1559 N N . THR A 1 194 ? 27.937 -7.645 -1.356 1.00 44.25 194 THR A N 1
ATOM 1560 C CA . THR A 1 194 ? 27.052 -6.620 -1.947 1.00 44.25 194 THR A CA 1
ATOM 1561 C C . THR A 1 194 ? 27.706 -5.241 -1.994 1.00 44.25 194 THR A C 1
ATOM 1563 O O . THR A 1 194 ? 27.340 -4.428 -2.836 1.00 44.25 194 THR A O 1
ATOM 1566 N N . ARG A 1 195 ? 28.775 -5.001 -1.217 1.00 41.41 195 ARG A N 1
ATOM 1567 C CA . ARG A 1 195 ? 29.657 -3.841 -1.447 1.00 41.41 195 ARG A CA 1
ATOM 1568 C C . ARG A 1 195 ? 30.493 -3.959 -2.730 1.00 41.41 195 ARG A C 1
ATOM 1570 O O . ARG A 1 195 ? 30.855 -2.932 -3.289 1.00 41.41 195 ARG A O 1
ATOM 1577 N N . HIS A 1 196 ? 30.770 -5.170 -3.221 1.00 38.62 196 HIS A N 1
ATOM 1578 C CA . HIS A 1 196 ? 31.592 -5.391 -4.419 1.00 38.62 196 HIS A CA 1
ATOM 1579 C C . HIS A 1 196 ? 30.774 -5.581 -5.712 1.00 38.62 196 HIS A C 1
ATOM 1581 O O . HIS A 1 196 ? 31.234 -5.186 -6.780 1.00 38.62 196 HIS A O 1
ATOM 1587 N N . ASN A 1 197 ? 29.550 -6.124 -5.642 1.00 37.59 197 ASN A N 1
ATOM 1588 C CA . ASN A 1 197 ? 28.775 -6.489 -6.842 1.00 37.59 197 ASN A CA 1
ATOM 1589 C C . ASN A 1 197 ? 27.626 -5.537 -7.226 1.00 37.59 197 ASN A C 1
ATOM 1591 O O . ASN A 1 197 ? 27.157 -5.608 -8.363 1.00 37.59 197 ASN A O 1
ATOM 1595 N N . ILE A 1 198 ? 27.222 -4.588 -6.368 1.00 41.94 198 ILE A N 1
ATOM 1596 C CA . ILE A 1 198 ? 26.271 -3.521 -6.762 1.00 41.94 198 ILE A CA 1
ATOM 1597 C C . ILE A 1 198 ? 26.836 -2.687 -7.930 1.00 41.94 198 ILE A C 1
ATOM 1599 O O . ILE A 1 198 ? 26.086 -2.244 -8.797 1.00 41.94 198 ILE A O 1
ATOM 1603 N N . ALA A 1 199 ? 28.164 -2.575 -8.039 1.00 39.97 199 ALA A N 1
ATOM 1604 C CA . ALA A 1 199 ? 28.840 -1.871 -9.129 1.00 39.97 199 ALA A CA 1
ATOM 1605 C C . ALA A 1 199 ? 28.656 -2.505 -10.525 1.00 39.97 199 ALA A C 1
ATOM 1607 O O . ALA A 1 199 ? 28.922 -1.834 -11.519 1.00 39.97 199 ALA A O 1
ATOM 1608 N N . ARG A 1 200 ? 28.218 -3.770 -10.632 1.00 39.59 200 ARG A N 1
ATOM 1609 C CA . ARG A 1 200 ? 28.029 -4.443 -11.935 1.00 39.59 200 ARG A CA 1
ATOM 1610 C C . ARG A 1 200 ? 26.615 -4.319 -12.504 1.00 39.59 200 ARG A C 1
ATOM 1612 O O . ARG A 1 200 ? 26.454 -4.453 -13.711 1.00 39.59 200 ARG A O 1
ATOM 1619 N N . TYR A 1 201 ? 25.612 -4.044 -11.668 1.00 41.19 201 TYR A N 1
ATOM 1620 C CA . TYR A 1 201 ? 24.201 -4.012 -12.084 1.00 41.19 201 TYR A CA 1
ATOM 1621 C C . TYR A 1 201 ? 23.496 -2.675 -11.828 1.00 41.19 201 TYR A C 1
ATOM 1623 O O . TYR A 1 201 ? 22.424 -2.441 -12.382 1.00 41.19 201 TYR A O 1
ATOM 1631 N N . VAL A 1 202 ? 24.108 -1.762 -11.070 1.00 38.00 202 VAL A N 1
ATOM 1632 C CA . VAL A 1 202 ? 23.685 -0.359 -11.016 1.00 38.00 202 VAL A CA 1
ATOM 1633 C C . VAL A 1 202 ? 24.399 0.389 -12.146 1.00 38.00 202 VAL A C 1
ATOM 1635 O O . VAL A 1 202 ? 25.631 0.432 -12.151 1.00 38.00 202 VAL A O 1
ATOM 1638 N N . PRO A 1 203 ? 23.681 0.972 -13.129 1.00 35.12 203 PRO A N 1
ATOM 1639 C CA . PRO A 1 203 ? 24.293 1.909 -14.065 1.00 35.12 203 PRO A CA 1
ATOM 1640 C C . PRO A 1 203 ? 25.010 2.995 -13.262 1.00 35.12 203 PRO A C 1
ATOM 1642 O O . PRO A 1 203 ? 24.502 3.413 -12.228 1.00 35.12 203 PRO A O 1
ATOM 1645 N N . SER A 1 204 ? 26.166 3.442 -13.740 1.00 36.97 204 SER A N 1
ATOM 1646 C CA . SER A 1 204 ? 27.173 4.336 -13.137 1.00 36.97 204 SER A CA 1
ATOM 1647 C C . SER A 1 204 ? 26.710 5.684 -12.532 1.00 36.97 204 SER A C 1
ATOM 1649 O O . SER A 1 204 ? 27.538 6.539 -12.235 1.00 36.97 204 SER A O 1
ATOM 1651 N N . PHE A 1 205 ? 25.420 5.892 -12.284 1.00 37.38 205 PHE A N 1
ATOM 1652 C CA . PHE A 1 205 ? 24.803 7.137 -11.836 1.00 37.38 205 PHE A CA 1
ATOM 1653 C C . PHE A 1 205 ? 24.911 7.455 -10.334 1.00 37.38 205 PHE A C 1
ATOM 1655 O O . PHE A 1 205 ? 24.415 8.493 -9.915 1.00 37.38 205 PHE A O 1
ATOM 1662 N N . LEU A 1 206 ? 25.587 6.628 -9.527 1.00 34.22 206 LEU A N 1
ATOM 1663 C CA . LEU A 1 206 ? 25.895 6.938 -8.117 1.00 34.22 206 LEU A CA 1
ATOM 1664 C C . LEU A 1 206 ? 27.348 7.398 -7.886 1.00 34.22 206 LEU A C 1
ATOM 1666 O O . LEU A 1 206 ? 27.818 7.408 -6.754 1.00 34.22 206 LEU A O 1
ATOM 1670 N N . ARG A 1 207 ? 28.071 7.791 -8.945 1.00 34.53 207 ARG A N 1
ATOM 1671 C CA . ARG A 1 207 ? 29.323 8.554 -8.819 1.00 34.53 207 ARG A CA 1
ATOM 1672 C C . ARG A 1 207 ? 29.075 10.011 -9.205 1.00 34.53 207 ARG A C 1
ATOM 1674 O O . ARG A 1 207 ? 29.307 10.388 -10.351 1.00 34.53 207 ARG A O 1
ATOM 1681 N N . ARG A 1 208 ? 28.581 10.804 -8.260 1.00 35.03 208 ARG A N 1
ATOM 1682 C CA . ARG A 1 208 ? 28.789 12.254 -8.208 1.00 35.03 208 ARG A CA 1
ATOM 1683 C C . ARG A 1 208 ? 29.007 12.647 -6.762 1.00 35.03 208 ARG A C 1
ATOM 1685 O O . ARG A 1 208 ? 28.270 12.095 -5.918 1.00 35.03 208 ARG A O 1
#

pLDDT: mean 76.83, std 18.66, range [34.22, 97.44]

Radius of gyration: 18.61 Å; chains: 1; bounding box: 57×40×37 Å

Secondary structure (DSSP, 8-state):
--EEEEEEGGG--TT-EEEEEETTEEEEEEEEEEETTEEEEEETT-SSSPPEEEETT-EEEEEE-TT--GGG-TT--BS-EEEE---STTTTTS-TT-EEEEEPP-GGG--TT-EEEEE-SSSEEEEEEEEEEEETTEEEEEEE-TT-SSPPPPEEGGGEEEEEEEEEETTEEE-TT---HHHHTTTTTTTTSHHHHHHHHS-STT--